Protein AF-A0A9D3VA67-F1 (afdb_monomer)

Mean predicted aligned error: 19.07 Å

Solvent-accessible surface area (backbone atoms only — not comparable to full-atom values): 20559 Å² total; per-residue (Å²): 136,70,84,74,61,65,62,60,62,60,54,56,56,54,55,55,56,50,55,56,51,54,60,70,74,70,76,80,89,82,92,80,83,86,90,86,91,82,84,83,91,75,88,85,85,84,88,86,78,90,79,90,81,87,88,82,93,76,92,80,88,90,73,86,80,75,78,89,77,65,96,83,65,76,74,56,59,84,30,50,46,74,49,74,44,82,50,81,51,47,98,87,67,44,41,21,34,40,39,38,41,32,26,68,37,88,80,60,52,59,48,21,43,38,29,27,33,38,49,84,74,72,51,84,42,90,58,61,55,59,54,45,34,74,80,50,83,40,35,24,38,32,43,66,38,47,62,41,42,50,75,31,74,49,74,54,60,40,25,35,98,64,88,77,78,70,44,77,69,48,51,37,79,37,77,76,69,34,97,46,76,82,60,36,25,74,91,77,75,50,83,58,79,59,74,66,48,73,56,67,59,36,34,28,33,77,88,69,52,79,42,80,49,87,58,36,84,82,81,50,75,65,47,74,68,58,52,51,56,47,56,60,45,51,77,78,50,90,76,74,96,59,95,55,71,68,60,55,56,53,60,73,70,63,69,83,77,76,78,90,74,77,94,69,72,84,85,88,70,68,86,94,42,66,67,57,46,52,50,51,50,67,75,43,68,93,59,69,86,75,88,88,79,69,92,58,40,70,89,80,52,84,48,65,83,83,76,78,77,81,90,82,130

Organism: NCBI:txid47602

Foldseek 3Di:
DDPVVVVVVVVVVVVVVVVVVCVVPPDDDDDDDDDDPDDDPDDDDDDDDDDDDDDDDDDDDDDPDDDDDDPPDFDFQVQKDKDKDWDDADPVRFTKMKIKIWRQDPNFDFWFFWWKQFAPDDFPDDKDLCAWDAPDGRTITGNVRDTQGHRRMGMDMGTHNDDTDIGTDGIQRDDLSDPDVVQSCPVVPDHRFAWDDDDFQWTATPVGDIDGHPCCVVPPHDDPVVVVVVVVVCVVPDDDVDDDPVVVVVVVVDDPDDDDDDDFDDDDDDPLDVVRVVVVCVVQPPGDPDDDDDCFDVPVPGDHSPPDDDDDD

InterPro domains:
  IPR015421 Pyridoxal phosphate-dependent transferase, major domain [G3DSA:3.40.640.10] (224-253)
  IPR015422 Pyridoxal phosphate-dependent transferase, small domain [G3DSA:3.90.1150.10] (172-223)
  IPR015424 Pyridoxal phosphate-dependent transferase [SSF53383] (170-303)
  IPR040361 Tapetum determinant 1 [PF24068] (76-172)
  IPR040361 Tapetum determinant 1 [PTHR33184] (26-169)

Radius of gyration: 34.82 Å; Cα contacts (8 Å, |Δi|>4): 324; chains: 1; bounding box: 64×106×74 Å

pLDDT: mean 73.62, std 23.29, range [25.22, 97.88]

Sequence (313 aa):
MNRRFLFVLSSLSFAVLFLFLVALFSGQGKNINGSFVLKLLRLRINQGNRTLLTPHRKLLRTAMAEPNRIWGEKCSKADIVINQGPTAPLPSGIPTYTVEILNVCVSGCDISGIHLTCGWFSSARLINPKIFKRLRYNDCLVNDGKPLINGGTLSFQYANTFLYPLSVSRVNLMPGGVNSPVRAFNLVGEQAVVIDSVKGCCVWDTDGNEYVNYVGSWGRADDDEVLAALAETMKKGTSFGTPCLSENVLAEMGSPTPPVFQRQPLLKTLNNDTSAVENNFKSNKGEPAAIILEPLAGNLGYLNLTSLKTSVA

Structure (mmCIF, N/CA/C/O backbone):
data_AF-A0A9D3VA67-F1
#
_entry.id   AF-A0A9D3VA67-F1
#
loop_
_atom_site.group_PDB
_atom_site.id
_atom_site.type_symbol
_atom_site.label_atom_id
_atom_site.label_alt_id
_atom_site.label_comp_id
_atom_site.label_asym_id
_atom_site.label_entity_id
_atom_site.label_seq_id
_atom_site.pdbx_PDB_ins_code
_atom_site.Cartn_x
_atom_site.Cartn_y
_atom_site.Cartn_z
_atom_site.occupancy
_atom_site.B_iso_or_equiv
_atom_site.auth_seq_id
_atom_site.auth_comp_id
_atom_site.auth_asym_id
_atom_site.auth_atom_id
_atom_site.pdbx_PDB_model_num
ATOM 1 N N . MET A 1 1 ? -18.994 -42.939 -22.701 1.00 45.03 1 MET A N 1
ATOM 2 C CA . MET A 1 1 ? -18.079 -43.536 -21.699 1.00 45.03 1 MET A CA 1
ATOM 3 C C . MET A 1 1 ? -18.840 -43.662 -20.377 1.00 45.03 1 MET A C 1
ATOM 5 O O . MET A 1 1 ? -19.335 -42.663 -19.874 1.00 45.03 1 MET A O 1
ATOM 9 N N . ASN A 1 2 ? -19.091 -44.893 -19.920 1.00 36.25 2 ASN A N 1
ATOM 10 C CA . ASN A 1 2 ? -20.164 -45.250 -18.976 1.00 36.25 2 ASN A CA 1
ATOM 11 C C . ASN A 1 2 ? -19.882 -44.875 -17.504 1.00 36.25 2 ASN A C 1
ATOM 13 O O . ASN A 1 2 ? -18.870 -45.283 -16.939 1.00 36.25 2 ASN A O 1
ATOM 17 N N . ARG A 1 3 ? -20.857 -44.231 -16.835 1.00 48.53 3 ARG A N 1
ATOM 18 C CA . ARG A 1 3 ? -20.858 -43.858 -15.396 1.00 48.53 3 ARG A CA 1
ATOM 19 C C . ARG A 1 3 ? -20.787 -45.037 -14.403 1.00 48.53 3 ARG A C 1
ATOM 21 O O . ARG A 1 3 ? -20.723 -44.815 -13.200 1.00 48.53 3 ARG A O 1
ATOM 28 N N . ARG A 1 4 ? -20.752 -46.286 -14.881 1.00 46.88 4 ARG A N 1
ATOM 29 C CA . ARG A 1 4 ? -20.565 -47.491 -14.050 1.00 46.88 4 ARG A CA 1
ATOM 30 C C . ARG A 1 4 ? -19.092 -47.816 -13.754 1.00 46.88 4 ARG A C 1
ATOM 32 O O . ARG A 1 4 ? -18.832 -48.598 -12.852 1.00 46.88 4 ARG A O 1
ATOM 39 N N . PHE A 1 5 ? -18.138 -47.193 -14.453 1.00 44.53 5 PHE A N 1
ATOM 40 C CA . PHE A 1 5 ? -16.703 -47.452 -14.252 1.00 44.53 5 PHE A CA 1
ATOM 41 C C . PHE A 1 5 ? -16.077 -46.632 -13.107 1.00 44.53 5 PHE A C 1
ATOM 43 O O . PHE A 1 5 ? -15.103 -47.069 -12.504 1.00 44.53 5 PHE A O 1
ATOM 50 N N . LEU A 1 6 ? -16.657 -45.475 -12.752 1.00 45.56 6 LEU A N 1
ATOM 51 C CA . LEU A 1 6 ? -16.127 -44.616 -11.680 1.00 45.56 6 LEU A CA 1
ATOM 52 C C . LEU A 1 6 ? -16.411 -45.151 -10.264 1.00 45.56 6 LEU A C 1
ATOM 54 O O . LEU A 1 6 ? -15.628 -44.903 -9.354 1.00 45.56 6 LEU A O 1
ATOM 58 N N . PHE A 1 7 ? -17.498 -45.907 -10.072 1.00 43.25 7 PHE A N 1
ATOM 59 C CA . PHE A 1 7 ? -17.878 -46.432 -8.752 1.00 43.25 7 PHE A CA 1
ATOM 60 C C . PHE A 1 7 ? -17.041 -47.640 -8.304 1.00 43.25 7 PHE A C 1
ATOM 62 O O . PHE A 1 7 ? -16.877 -47.851 -7.108 1.00 43.25 7 PHE A O 1
ATOM 69 N N . VAL A 1 8 ? -16.468 -48.408 -9.238 1.00 50.25 8 VAL A N 1
ATOM 70 C CA . VAL A 1 8 ? -15.667 -49.606 -8.911 1.00 50.25 8 VAL A CA 1
ATOM 71 C C . VAL A 1 8 ? -14.246 -49.233 -8.457 1.00 50.25 8 VAL A C 1
ATOM 73 O O . VAL A 1 8 ? -13.652 -49.922 -7.628 1.00 50.25 8 VAL A O 1
ATOM 76 N N . LEU A 1 9 ? -13.714 -48.101 -8.933 1.00 43.34 9 LEU A N 1
ATOM 77 C CA . LEU A 1 9 ? -12.379 -47.613 -8.565 1.00 43.34 9 LEU A CA 1
ATOM 78 C C . LEU A 1 9 ? -12.337 -46.956 -7.173 1.00 43.34 9 LEU A C 1
ATOM 80 O O . LEU A 1 9 ? -11.309 -47.042 -6.502 1.00 43.34 9 LEU A O 1
ATOM 84 N N . SER A 1 10 ? -13.437 -46.363 -6.684 1.00 53.88 10 SER A N 1
ATOM 85 C CA . SER A 1 10 ? -13.459 -45.768 -5.336 1.00 53.88 10 SER A CA 1
ATOM 86 C C . SER A 1 10 ? -13.650 -46.807 -4.224 1.00 53.88 10 SER A C 1
ATOM 88 O O . SER A 1 10 ? -13.144 -46.618 -3.118 1.00 53.88 10 SER A O 1
ATOM 90 N N . SER A 1 11 ? -14.323 -47.929 -4.507 1.00 52.84 11 SER A N 1
ATOM 91 C CA . SER A 1 11 ? -14.535 -49.015 -3.539 1.00 52.84 11 SER A CA 1
ATOM 92 C C . SER A 1 11 ? -13.293 -49.884 -3.314 1.00 52.84 11 SER A C 1
ATOM 94 O O . SER A 1 11 ? -13.088 -50.364 -2.201 1.00 52.84 11 SER A O 1
ATOM 96 N N . LEU A 1 12 ? -12.428 -50.052 -4.326 1.00 52.50 12 LEU A N 1
ATOM 97 C CA . LEU A 1 12 ? -11.174 -50.804 -4.166 1.00 52.50 12 LEU A CA 1
ATOM 98 C C . LEU A 1 12 ? -10.147 -50.066 -3.290 1.00 52.50 12 LEU A C 1
ATOM 100 O O . LEU A 1 12 ? -9.405 -50.707 -2.551 1.00 52.50 12 LEU A O 1
ATOM 104 N N . SER A 1 13 ? -10.129 -48.730 -3.321 1.00 58.59 13 SER A N 1
ATOM 105 C CA . SER A 1 13 ? -9.176 -47.923 -2.540 1.00 58.59 13 SER A CA 1
ATOM 106 C C . SER A 1 13 ? -9.475 -47.954 -1.031 1.00 58.59 13 SER A C 1
ATOM 108 O O . SER A 1 13 ? -8.567 -48.040 -0.204 1.00 58.59 13 SER A O 1
ATOM 110 N N . PHE A 1 14 ? -10.758 -47.995 -0.656 1.00 57.91 14 PHE A N 1
ATOM 111 C CA . PHE A 1 14 ? -11.177 -48.073 0.749 1.00 57.91 14 PHE A CA 1
ATOM 112 C C . PHE A 1 14 ? -10.933 -49.452 1.383 1.00 57.91 14 PHE A C 1
ATOM 114 O O . PHE A 1 14 ? -10.577 -49.530 2.558 1.00 57.91 14 PHE A O 1
ATOM 121 N N . ALA A 1 15 ? -11.067 -50.538 0.615 1.00 62.78 15 ALA A N 1
ATOM 122 C CA . ALA A 1 15 ? -10.839 -51.895 1.116 1.00 62.78 15 ALA A CA 1
ATOM 123 C C . ALA A 1 15 ? -9.357 -52.163 1.446 1.00 62.78 15 ALA A C 1
ATOM 125 O O . ALA A 1 15 ? -9.052 -52.812 2.448 1.00 62.78 15 ALA A O 1
ATOM 126 N N . VAL A 1 16 ? -8.432 -51.616 0.649 1.00 66.31 16 VAL A N 1
ATOM 127 C CA . VAL A 1 16 ? -6.981 -51.755 0.875 1.00 66.31 16 VAL A CA 1
ATOM 128 C C . VAL A 1 16 ? -6.534 -50.956 2.102 1.00 66.31 16 VAL A C 1
ATOM 130 O O . VAL A 1 16 ? -5.758 -51.462 2.911 1.00 66.31 16 VAL A O 1
ATOM 133 N N . LEU A 1 17 ? -7.076 -49.749 2.297 1.00 64.38 17 LEU A N 1
ATOM 134 C CA . LEU A 1 17 ? -6.775 -48.918 3.467 1.00 64.38 17 LEU A CA 1
ATOM 135 C C . LEU A 1 17 ? -7.302 -49.544 4.772 1.00 64.38 17 LEU A C 1
ATOM 137 O O . LEU A 1 17 ? -6.639 -49.485 5.807 1.00 64.38 17 LEU A O 1
ATOM 141 N N . PHE A 1 18 ? -8.468 -50.197 4.718 1.00 66.25 18 PHE A N 1
ATOM 142 C CA . PHE A 1 18 ? -9.068 -50.870 5.871 1.00 66.25 18 PHE A CA 1
ATOM 143 C C . PHE A 1 18 ? -8.300 -52.140 6.276 1.00 66.25 18 PHE A C 1
ATOM 145 O O . PHE A 1 18 ? -8.041 -52.348 7.460 1.00 66.25 18 PHE A O 1
ATOM 152 N N . LEU A 1 19 ? -7.846 -52.950 5.310 1.00 59.44 19 LEU A N 1
ATOM 153 C CA . LEU A 1 19 ? -7.017 -54.134 5.583 1.00 59.44 19 LEU A CA 1
ATOM 154 C C . LEU A 1 19 ? -5.646 -53.769 6.181 1.00 59.44 19 LEU A C 1
ATOM 156 O O . LEU A 1 19 ? -5.152 -54.476 7.059 1.00 59.44 19 LEU A O 1
ATOM 160 N N . PHE A 1 20 ? -5.063 -52.638 5.770 1.00 55.22 20 PHE A N 1
ATOM 161 C CA . PHE A 1 20 ? -3.794 -52.146 6.320 1.00 55.22 20 PHE A CA 1
ATOM 162 C C . PHE A 1 20 ? -3.929 -51.666 7.775 1.00 55.22 20 PHE A C 1
ATOM 164 O O . PHE A 1 20 ? -3.042 -51.898 8.596 1.00 55.22 20 PHE A O 1
ATOM 171 N N . LEU A 1 21 ? -5.063 -51.048 8.123 1.00 57.19 21 LEU A N 1
ATOM 172 C CA . LEU A 1 21 ? -5.356 -50.614 9.491 1.00 57.19 21 LEU A CA 1
ATOM 173 C C . LEU A 1 21 ? -5.650 -51.801 10.422 1.00 57.19 21 LEU A C 1
ATOM 175 O O . LEU A 1 21 ? -5.163 -51.823 11.549 1.00 57.19 21 LEU A O 1
ATOM 179 N N . VAL A 1 22 ? -6.352 -52.837 9.953 1.00 60.59 22 VAL A N 1
ATOM 180 C CA . VAL A 1 22 ? -6.602 -54.052 10.753 1.00 60.59 22 VAL A CA 1
ATOM 181 C C . VAL A 1 22 ? -5.300 -54.816 11.048 1.00 60.59 22 VAL A C 1
ATOM 183 O O . VAL A 1 22 ? -5.127 -55.321 12.159 1.00 60.59 22 VAL A O 1
ATOM 186 N N . ALA A 1 23 ? -4.336 -54.836 10.121 1.00 52.91 23 ALA A N 1
ATOM 187 C CA . ALA A 1 23 ? -3.026 -55.460 10.341 1.00 52.91 23 ALA A CA 1
ATOM 188 C C . ALA A 1 23 ? -2.171 -54.734 11.400 1.00 52.91 23 ALA A C 1
ATOM 190 O O . ALA A 1 23 ? -1.434 -55.383 12.141 1.00 52.91 23 ALA A O 1
ATOM 191 N N . LEU A 1 24 ? -2.301 -53.407 11.522 1.00 49.69 24 LEU A N 1
ATOM 192 C CA . LEU A 1 24 ? -1.555 -52.607 12.503 1.00 49.69 24 LEU A CA 1
ATOM 193 C C . LEU A 1 24 ? -2.129 -52.695 13.926 1.00 49.69 24 LEU A C 1
ATOM 195 O O . LEU A 1 24 ? -1.379 -52.555 14.891 1.00 49.69 24 LEU A O 1
ATOM 199 N N . PHE A 1 25 ? -3.426 -52.979 14.074 1.00 48.81 25 PHE A N 1
ATOM 200 C CA . PHE A 1 25 ? -4.091 -53.058 15.383 1.00 48.81 25 PHE A CA 1
ATOM 201 C C . PHE A 1 25 ? -4.282 -54.485 15.928 1.00 48.81 25 PHE A C 1
ATOM 203 O O . PHE A 1 25 ? -4.724 -54.640 17.063 1.00 48.81 25 PHE A O 1
ATOM 210 N N . SER A 1 26 ? -3.892 -55.526 15.180 1.00 46.06 26 SER A N 1
ATOM 211 C CA . SER A 1 26 ? -4.041 -56.936 15.603 1.00 46.06 26 SER A CA 1
ATOM 212 C C . SER A 1 26 ? -2.751 -57.589 16.133 1.00 46.06 26 SER A C 1
ATOM 214 O O . SER A 1 26 ? -2.742 -58.779 16.440 1.00 46.06 26 SER A O 1
ATOM 216 N N . GLY A 1 27 ? -1.642 -56.850 16.237 1.00 42.62 27 GLY A N 1
ATOM 217 C CA . GLY A 1 27 ? -0.321 -57.397 16.564 1.00 42.62 27 GLY A CA 1
ATOM 218 C C . GLY A 1 27 ? 0.191 -57.049 17.963 1.00 42.62 27 GLY A C 1
ATOM 219 O O . GLY A 1 27 ? 1.181 -56.333 18.082 1.00 42.62 27 GLY A O 1
ATOM 220 N N . GLN A 1 28 ? -0.438 -57.562 19.024 1.00 37.44 28 GLN A N 1
ATOM 221 C CA . GLN A 1 28 ? 0.167 -57.615 20.362 1.00 37.44 28 GLN A CA 1
ATOM 222 C C . GLN A 1 28 ? -0.011 -59.006 20.978 1.00 37.44 28 GLN A C 1
ATOM 224 O O . GLN A 1 28 ? -1.127 -59.451 21.230 1.00 37.44 28 GLN A O 1
ATOM 229 N N . GLY A 1 29 ? 1.123 -59.644 21.281 1.00 32.50 29 GLY A N 1
ATOM 230 C CA . GLY A 1 29 ? 1.224 -60.644 22.340 1.00 32.50 29 GLY A CA 1
ATOM 231 C C . GLY A 1 29 ? 1.518 -62.074 21.893 1.00 32.50 29 GLY A C 1
ATOM 232 O O . GLY A 1 29 ? 0.595 -62.849 21.666 1.00 32.50 29 GLY A O 1
ATOM 233 N N . LYS A 1 30 ? 2.803 -62.465 21.916 1.00 33.50 30 LYS A N 1
ATOM 234 C CA . LYS A 1 30 ? 3.249 -63.715 22.565 1.00 33.50 30 LYS A CA 1
ATOM 235 C C . LYS A 1 30 ? 4.768 -63.730 22.797 1.00 33.50 30 LYS A C 1
ATOM 237 O O . LYS A 1 30 ? 5.561 -63.604 21.872 1.00 33.50 30 LYS A O 1
ATOM 242 N N . ASN A 1 31 ? 5.118 -63.881 24.076 1.00 31.61 31 ASN A N 1
ATOM 243 C CA . ASN A 1 31 ? 6.446 -64.122 24.641 1.00 31.61 31 ASN A CA 1
ATOM 244 C C . ASN A 1 31 ? 7.076 -65.413 24.099 1.00 31.61 31 ASN A C 1
ATOM 246 O O . ASN A 1 31 ? 6.437 -66.462 24.175 1.00 31.61 31 ASN A O 1
ATOM 250 N N . ILE A 1 32 ? 8.353 -65.361 23.703 1.00 38.53 32 ILE A N 1
ATOM 251 C CA . ILE A 1 32 ? 9.269 -66.511 23.740 1.00 38.53 32 ILE A CA 1
ATOM 252 C C . ILE A 1 32 ? 10.616 -66.033 24.303 1.00 38.53 32 ILE A C 1
ATOM 254 O O . ILE A 1 32 ? 11.171 -65.022 23.878 1.00 38.53 32 ILE A O 1
ATOM 258 N N . ASN A 1 33 ? 11.083 -66.763 25.312 1.00 30.78 33 ASN A N 1
ATOM 259 C CA . ASN A 1 33 ? 12.271 -66.521 26.119 1.00 30.78 33 ASN A CA 1
ATOM 260 C C . ASN A 1 33 ? 13.591 -66.681 25.347 1.00 30.78 33 ASN A C 1
ATOM 262 O O . ASN A 1 33 ? 13.743 -67.619 24.573 1.00 30.78 33 ASN A O 1
ATOM 266 N N . GLY A 1 34 ? 14.583 -65.877 25.744 1.00 32.41 34 GLY A N 1
ATOM 267 C CA . GLY A 1 34 ? 15.928 -66.370 26.055 1.00 32.41 34 GLY A CA 1
ATOM 268 C C . GLY A 1 34 ? 16.927 -66.536 24.906 1.00 32.41 34 GLY A C 1
ATOM 269 O O . GLY A 1 34 ? 16.798 -67.414 24.067 1.00 32.41 34 GLY A O 1
ATOM 270 N N . SER A 1 35 ? 18.038 -65.800 25.034 1.00 39.78 35 SER A N 1
ATOM 271 C CA . SER A 1 35 ? 19.344 -66.057 24.402 1.00 39.78 35 SER A CA 1
ATOM 272 C C . SER A 1 35 ? 19.583 -65.491 22.996 1.00 39.78 35 SER A C 1
ATOM 274 O O . SER A 1 35 ? 19.678 -66.245 22.035 1.00 39.78 35 SER A O 1
ATOM 276 N N . PHE A 1 36 ? 19.808 -64.169 22.890 1.00 30.80 36 PHE A N 1
ATOM 277 C CA . PHE A 1 36 ? 20.781 -63.621 21.917 1.00 30.80 36 PHE A CA 1
ATOM 278 C C . PHE A 1 36 ? 21.224 -62.154 22.159 1.00 30.80 36 PHE A C 1
ATOM 280 O O . PHE A 1 36 ? 21.586 -61.455 21.220 1.00 30.80 36 PHE A O 1
ATOM 287 N N . VAL A 1 37 ? 21.209 -61.633 23.396 1.00 34.12 37 VAL A N 1
ATOM 288 C CA . VAL A 1 37 ? 21.560 -60.209 23.673 1.00 34.12 37 VAL A CA 1
ATOM 289 C C . VAL A 1 37 ? 22.955 -60.050 24.302 1.00 34.12 37 VAL A C 1
ATOM 291 O O . VAL A 1 37 ? 23.258 -59.070 24.969 1.00 34.12 37 VAL A O 1
ATOM 294 N N . LEU A 1 38 ? 23.868 -60.996 24.071 1.00 33.66 38 LEU A N 1
ATOM 295 C CA . LEU A 1 38 ? 25.229 -60.902 24.605 1.00 33.66 38 LEU A CA 1
ATOM 296 C C . LEU A 1 38 ? 26.296 -61.202 23.550 1.00 33.66 38 LEU A C 1
ATOM 298 O O . LEU A 1 38 ? 26.974 -62.224 23.613 1.00 33.66 38 LEU A O 1
ATOM 302 N N . LYS A 1 39 ? 26.479 -60.288 22.592 1.00 28.08 39 LYS A N 1
ATOM 303 C CA . LYS A 1 39 ? 27.788 -60.053 21.961 1.00 28.08 39 LYS A CA 1
ATOM 304 C C . LYS A 1 39 ? 27.788 -58.771 21.128 1.00 28.08 39 LYS A C 1
ATOM 306 O O . LYS A 1 39 ? 26.895 -58.544 20.327 1.00 28.08 39 LYS A O 1
ATOM 311 N N . LEU A 1 40 ? 28.863 -58.005 21.308 1.00 29.08 40 LEU A N 1
ATOM 312 C CA . LEU A 1 40 ? 29.265 -56.801 20.574 1.00 29.08 40 LEU A CA 1
ATOM 313 C C . LEU A 1 40 ? 28.603 -55.467 20.965 1.00 29.08 40 LEU A C 1
ATOM 315 O O . LEU A 1 40 ? 28.170 -54.682 20.132 1.00 29.08 40 LEU A O 1
ATOM 319 N N . LEU A 1 41 ? 28.736 -55.124 22.246 1.00 28.00 41 LEU A N 1
ATOM 320 C CA . LEU A 1 41 ? 29.224 -53.790 22.606 1.00 28.00 41 LEU A CA 1
ATOM 321 C C . LEU A 1 41 ? 30.743 -53.898 22.831 1.00 28.00 41 LEU A C 1
ATOM 323 O O . LEU A 1 41 ? 31.194 -54.497 23.806 1.00 28.00 41 LEU A O 1
ATOM 327 N N . ARG A 1 42 ? 31.546 -53.345 21.914 1.00 28.77 42 ARG A N 1
ATOM 328 C CA . ARG A 1 42 ? 32.954 -52.988 22.158 1.00 28.77 42 ARG A CA 1
ATOM 329 C C . ARG A 1 42 ? 33.286 -51.699 21.400 1.00 28.77 42 ARG A C 1
ATOM 331 O O . ARG A 1 42 ? 33.394 -51.734 20.184 1.00 28.77 42 ARG A O 1
ATOM 338 N N . LEU A 1 43 ? 33.542 -50.644 22.187 1.00 28.56 43 LEU A N 1
ATOM 339 C CA . LEU A 1 43 ? 34.386 -49.467 21.899 1.00 28.56 43 LEU A CA 1
ATOM 340 C C . LEU A 1 43 ? 33.796 -48.491 20.853 1.00 28.56 43 LEU A C 1
ATOM 342 O O . LEU A 1 43 ? 33.521 -48.870 19.730 1.00 28.56 43 LEU A O 1
ATOM 346 N N . ARG A 1 44 ? 33.592 -47.198 21.125 1.00 26.78 44 ARG A N 1
ATOM 347 C CA . ARG A 1 44 ? 34.528 -46.249 21.743 1.00 26.78 44 ARG A CA 1
ATOM 348 C C . ARG A 1 44 ? 33.752 -45.018 22.248 1.00 26.78 44 ARG A C 1
ATOM 350 O O . ARG A 1 44 ? 33.019 -44.398 21.486 1.00 26.78 44 ARG A O 1
ATOM 357 N N . ILE A 1 45 ? 33.965 -44.659 23.512 1.00 30.33 45 ILE A N 1
ATOM 358 C CA . ILE A 1 45 ? 33.715 -43.323 24.068 1.00 30.33 45 ILE A CA 1
ATOM 359 C C . ILE A 1 45 ? 35.076 -42.613 24.112 1.00 30.33 45 ILE A C 1
ATOM 361 O O . ILE A 1 45 ? 36.042 -43.206 24.582 1.00 30.33 45 ILE A O 1
ATOM 365 N N . ASN A 1 46 ? 35.131 -41.358 23.670 1.00 27.73 46 ASN A N 1
ATOM 366 C CA . ASN A 1 46 ? 36.009 -40.313 24.217 1.00 27.73 46 ASN A CA 1
ATOM 367 C C . ASN A 1 46 ? 35.051 -39.151 24.524 1.00 27.73 46 ASN A C 1
ATOM 369 O O . ASN A 1 46 ? 34.473 -38.596 23.598 1.00 27.73 46 ASN A O 1
ATOM 373 N N . GLN A 1 47 ? 34.520 -39.023 25.739 1.00 30.23 47 GLN A N 1
ATOM 374 C CA . GLN A 1 47 ? 35.079 -38.398 26.946 1.00 30.23 47 GLN A CA 1
ATOM 375 C C . GLN A 1 47 ? 35.544 -36.944 26.794 1.00 30.23 47 GLN A C 1
ATOM 377 O O . GLN A 1 47 ? 36.464 -36.632 26.046 1.00 30.23 47 GLN A O 1
ATOM 382 N N . GLY A 1 48 ? 34.926 -36.115 27.642 1.00 26.38 48 GLY A N 1
ATOM 383 C CA . GLY A 1 48 ? 35.298 -34.753 28.009 1.00 26.38 48 GLY A CA 1
ATOM 384 C C . GLY A 1 48 ? 34.075 -33.829 27.978 1.00 26.38 48 GLY A C 1
ATOM 385 O O . GLY A 1 48 ? 33.553 -33.574 26.909 1.00 26.38 48 GLY A O 1
ATOM 386 N N . ASN A 1 49 ? 33.540 -33.268 29.059 1.00 26.95 49 ASN A N 1
ATOM 387 C CA . ASN A 1 49 ? 33.749 -33.423 30.493 1.00 26.95 49 ASN A CA 1
ATOM 388 C C . ASN A 1 49 ? 32.587 -32.663 31.179 1.00 26.95 49 ASN A C 1
ATOM 390 O O . ASN A 1 49 ? 32.337 -31.531 30.784 1.00 26.95 49 ASN A O 1
ATOM 394 N N . ARG A 1 50 ? 31.997 -33.248 32.240 1.00 27.98 50 ARG A N 1
ATOM 395 C CA . ARG A 1 50 ? 31.277 -32.592 33.371 1.00 27.98 50 ARG A CA 1
ATOM 396 C C . ARG A 1 50 ? 29.943 -31.872 33.036 1.00 27.98 50 ARG A C 1
ATOM 398 O O . ARG A 1 50 ? 29.848 -31.170 32.051 1.00 27.98 50 ARG A O 1
ATOM 405 N N . THR A 1 51 ? 28.840 -31.956 33.783 1.00 28.72 51 THR A N 1
ATOM 406 C CA . THR A 1 51 ? 28.508 -32.469 35.125 1.00 28.72 51 THR A CA 1
ATOM 407 C C . THR A 1 51 ? 26.979 -32.625 35.196 1.00 28.72 51 THR A C 1
ATOM 409 O O . THR A 1 51 ? 26.244 -31.779 34.693 1.00 28.72 51 THR A O 1
ATOM 412 N N . LEU A 1 52 ? 26.522 -33.702 35.833 1.00 32.06 52 LEU A N 1
ATOM 413 C CA . LEU A 1 52 ? 25.146 -33.955 36.272 1.00 32.06 52 LEU A CA 1
ATOM 414 C C . LEU A 1 52 ? 24.649 -32.874 37.246 1.00 32.06 52 LEU A C 1
ATOM 416 O O . LEU A 1 52 ? 25.420 -32.473 38.112 1.00 32.06 52 LEU A O 1
ATOM 420 N N . LEU A 1 53 ? 23.362 -32.507 37.155 1.00 28.48 53 LEU A N 1
ATOM 421 C CA . LEU A 1 53 ? 22.389 -32.477 38.268 1.00 28.48 53 LEU A CA 1
ATOM 422 C C . LEU A 1 53 ? 20.999 -32.027 37.756 1.00 28.48 53 LEU A C 1
ATOM 424 O O . LEU A 1 53 ? 20.773 -30.877 37.397 1.00 28.48 53 LEU A O 1
ATOM 428 N N . THR A 1 54 ? 20.058 -32.969 37.721 1.00 27.06 54 THR A N 1
ATOM 429 C CA . THR A 1 54 ? 18.592 -32.767 37.708 1.00 27.06 54 THR A CA 1
ATOM 430 C C . THR A 1 54 ? 18.098 -32.258 39.085 1.00 27.06 54 THR A C 1
ATOM 432 O O . THR A 1 54 ? 18.867 -32.306 40.040 1.00 27.06 54 THR A O 1
ATOM 435 N N . PRO A 1 55 ? 16.791 -32.024 39.318 1.00 43.41 55 PRO A N 1
ATOM 436 C CA . PRO A 1 55 ? 15.859 -31.085 38.688 1.00 43.41 55 PRO A CA 1
ATOM 437 C C . PRO A 1 55 ? 15.178 -30.183 39.756 1.00 43.41 55 PRO A C 1
ATOM 439 O O . PRO A 1 55 ? 14.846 -30.652 40.839 1.00 43.41 55 PRO A O 1
ATOM 442 N N . HIS A 1 56 ? 14.840 -28.921 39.463 1.00 27.41 56 HIS A N 1
ATOM 443 C CA . HIS A 1 56 ? 13.854 -28.197 40.284 1.00 27.41 56 HIS A CA 1
ATOM 444 C C . HIS A 1 56 ? 12.921 -27.329 39.443 1.00 27.41 56 HIS A C 1
ATOM 446 O O . HIS A 1 56 ? 13.314 -26.383 38.768 1.00 27.41 56 HIS A O 1
ATOM 452 N N . ARG A 1 57 ? 11.638 -27.676 39.532 1.00 33.31 57 ARG A N 1
ATOM 453 C CA . ARG A 1 57 ? 10.493 -26.916 39.043 1.00 33.31 57 ARG A CA 1
ATOM 454 C C . ARG A 1 57 ? 10.311 -25.679 39.931 1.00 33.31 57 ARG A C 1
ATOM 456 O O . ARG A 1 57 ? 10.041 -25.823 41.121 1.00 33.31 57 ARG A O 1
ATOM 463 N N . LYS A 1 58 ? 10.390 -24.480 39.351 1.00 29.45 58 LYS A N 1
ATOM 464 C CA . LYS A 1 58 ? 9.787 -23.252 39.892 1.00 29.45 58 LYS A CA 1
ATOM 465 C C . LYS A 1 58 ? 9.229 -22.426 38.733 1.00 29.45 58 LYS A C 1
ATOM 467 O O . LYS A 1 58 ? 9.956 -22.018 37.837 1.00 29.45 58 LYS A O 1
ATOM 472 N N . LEU A 1 59 ? 7.913 -22.239 38.750 1.00 32.03 59 LEU A N 1
ATOM 473 C CA . LEU A 1 59 ? 7.184 -21.255 37.952 1.00 32.03 59 LEU A CA 1
ATOM 474 C C . LEU A 1 59 ? 7.384 -19.865 38.572 1.00 32.03 59 LEU A C 1
ATOM 476 O O . LEU A 1 59 ? 7.162 -19.738 39.772 1.00 32.03 59 LEU A O 1
ATOM 480 N N . LEU A 1 60 ? 7.727 -18.851 37.764 1.00 25.94 60 LEU A N 1
ATOM 481 C CA . LEU A 1 60 ? 7.061 -17.534 37.688 1.00 25.94 60 LEU A CA 1
ATOM 482 C C . LEU A 1 60 ? 7.848 -16.546 36.802 1.00 25.94 60 LEU A C 1
ATOM 484 O O . LEU A 1 60 ? 8.967 -16.177 37.120 1.00 25.94 60 LEU A O 1
ATOM 488 N N . ARG A 1 61 ? 7.166 -16.121 35.729 1.00 28.00 61 ARG A N 1
ATOM 489 C CA . ARG A 1 61 ? 7.107 -14.790 35.093 1.00 28.00 61 ARG A CA 1
ATOM 490 C C . ARG A 1 61 ? 8.384 -13.974 34.778 1.00 28.00 61 ARG A C 1
ATOM 492 O O . ARG A 1 61 ? 9.187 -13.640 35.637 1.00 28.00 61 ARG A O 1
ATOM 499 N N . THR A 1 62 ? 8.297 -13.405 33.568 1.00 27.72 62 THR A N 1
ATOM 500 C CA . THR A 1 62 ? 8.894 -12.158 33.037 1.00 27.72 62 THR A CA 1
ATOM 501 C C . THR A 1 62 ? 10.273 -12.249 32.390 1.00 27.72 62 THR A C 1
ATOM 503 O O . THR A 1 62 ? 11.294 -12.161 33.053 1.00 27.72 62 THR A O 1
ATOM 506 N N . ALA A 1 63 ? 10.266 -12.346 31.059 1.00 25.22 63 ALA A N 1
ATOM 507 C CA . ALA A 1 63 ? 10.888 -11.382 30.148 1.00 25.22 63 ALA A CA 1
ATOM 508 C C . ALA A 1 63 ? 10.530 -11.830 28.723 1.00 25.22 63 ALA A C 1
ATOM 510 O O . ALA A 1 63 ? 10.999 -12.869 28.262 1.00 25.22 63 ALA A O 1
ATOM 511 N N . MET A 1 64 ? 9.649 -11.097 28.034 1.00 29.39 64 MET A N 1
ATOM 512 C CA . MET A 1 64 ? 9.642 -11.178 26.574 1.00 29.39 64 MET A CA 1
ATOM 513 C C . MET A 1 64 ? 10.996 -10.625 26.140 1.00 29.39 64 MET A C 1
ATOM 515 O O . MET A 1 64 ? 11.287 -9.462 26.401 1.00 29.39 64 MET A O 1
ATOM 519 N N . ALA A 1 65 ? 11.848 -11.485 25.589 1.00 35.56 65 ALA A N 1
ATOM 520 C CA . ALA A 1 65 ? 13.127 -11.066 25.049 1.00 35.56 65 ALA A CA 1
ATOM 521 C C . ALA A 1 65 ? 12.864 -10.110 23.879 1.00 35.56 65 ALA A C 1
ATOM 523 O O . ALA A 1 65 ? 12.312 -10.506 22.851 1.00 35.56 65 ALA A O 1
ATOM 524 N N . GLU A 1 66 ? 13.225 -8.848 24.073 1.00 39.41 66 GLU A N 1
ATOM 525 C CA . GLU A 1 66 ? 13.332 -7.857 23.014 1.00 39.41 66 GLU A CA 1
ATOM 526 C C . GLU A 1 66 ? 14.513 -8.255 22.112 1.00 39.41 66 GLU A C 1
ATOM 528 O O . GLU A 1 66 ? 15.582 -8.605 22.625 1.00 39.41 66 GLU A O 1
ATOM 533 N N . PRO A 1 67 ? 14.354 -8.303 20.779 1.00 43.41 67 PRO A N 1
ATOM 534 C CA . PRO A 1 67 ? 15.464 -8.649 19.909 1.00 43.41 67 PRO A CA 1
ATOM 535 C C . PRO A 1 67 ? 16.452 -7.475 19.863 1.00 43.41 67 PRO A C 1
ATOM 537 O O . PRO A 1 67 ? 16.070 -6.346 19.570 1.00 43.41 67 PRO A O 1
ATOM 540 N N . ASN A 1 68 ? 17.730 -7.752 20.132 1.00 42.31 68 ASN A N 1
ATOM 541 C CA . ASN A 1 68 ? 18.837 -6.810 19.944 1.00 42.31 68 ASN A CA 1
ATOM 542 C C . ASN A 1 68 ? 18.838 -6.276 18.499 1.00 42.31 68 ASN A C 1
ATOM 544 O O . ASN A 1 68 ? 19.249 -6.997 17.588 1.00 42.31 68 ASN A O 1
ATOM 548 N N . ARG A 1 69 ? 18.405 -5.029 18.275 1.00 44.75 69 ARG A N 1
ATOM 549 C CA . ARG A 1 69 ? 18.473 -4.384 16.954 1.00 44.75 69 ARG A CA 1
ATOM 550 C C . ARG A 1 69 ? 19.769 -3.584 16.808 1.00 44.75 69 ARG A C 1
ATOM 552 O O . ARG A 1 69 ? 20.055 -2.692 17.602 1.00 44.75 69 ARG A O 1
ATOM 559 N N . ILE A 1 70 ? 20.552 -3.917 15.782 1.00 39.22 70 ILE A N 1
ATOM 560 C CA . ILE A 1 70 ? 21.770 -3.205 15.363 1.00 39.22 70 ILE A CA 1
ATOM 561 C C . ILE A 1 70 ? 21.367 -1.966 14.537 1.00 39.22 70 ILE A C 1
ATOM 563 O O . ILE A 1 70 ? 20.356 -1.979 13.836 1.00 39.22 70 ILE A O 1
ATOM 567 N N . TRP A 1 71 ? 22.156 -0.890 14.626 1.00 35.59 71 TRP A N 1
ATOM 568 C CA . TRP A 1 71 ? 21.973 0.381 13.911 1.00 35.59 71 TRP A CA 1
ATOM 569 C C . TRP A 1 71 ? 21.685 0.157 12.410 1.00 35.59 71 TRP A C 1
ATOM 571 O O . TRP A 1 71 ? 22.545 -0.339 11.685 1.00 35.59 71 TRP A O 1
ATOM 581 N N . GLY A 1 72 ? 20.476 0.510 11.949 1.00 51.69 72 GLY A N 1
ATOM 582 C CA . GLY A 1 72 ? 20.059 0.384 10.541 1.00 51.69 72 GLY A CA 1
ATOM 583 C C . GLY A 1 72 ? 18.748 -0.371 10.274 1.00 51.69 72 GLY A C 1
ATOM 584 O O . GLY A 1 72 ? 18.359 -0.493 9.111 1.00 51.69 72 GLY A O 1
ATOM 585 N N . GLU A 1 73 ? 18.043 -0.871 11.295 1.00 55.09 73 GLU A N 1
ATOM 586 C CA . GLU A 1 73 ? 16.762 -1.555 11.074 1.00 55.09 73 GLU A CA 1
ATOM 587 C C . GLU A 1 73 ? 15.602 -0.604 10.746 1.00 55.09 73 GLU A C 1
ATOM 589 O O . GLU A 1 73 ? 15.424 0.459 11.341 1.00 55.09 73 GLU A O 1
ATOM 594 N N . LYS A 1 74 ? 14.806 -1.026 9.758 1.00 72.00 74 LYS A N 1
ATOM 595 C CA . LYS A 1 74 ? 13.609 -0.342 9.269 1.00 72.00 74 LYS A CA 1
ATOM 596 C C . LYS A 1 74 ? 12.507 -0.399 10.324 1.00 72.00 74 LYS A C 1
ATOM 598 O O . LYS A 1 74 ? 12.295 -1.430 10.958 1.00 72.00 74 LYS A O 1
ATOM 603 N N . CYS A 1 75 ? 11.766 0.693 10.432 1.00 80.69 75 CYS A N 1
ATOM 604 C CA . CYS A 1 75 ? 10.585 0.804 11.278 1.00 80.69 75 CYS A CA 1
ATOM 605 C C . CYS A 1 75 ? 9.585 -0.320 11.002 1.00 80.69 75 CYS A C 1
ATOM 607 O O . CYS A 1 75 ? 9.448 -0.755 9.862 1.00 80.69 75 CYS A O 1
ATOM 609 N N . SER A 1 76 ? 8.921 -0.819 12.044 1.00 86.62 76 SER A N 1
ATOM 610 C CA . SER A 1 76 ? 8.102 -2.031 12.022 1.00 86.62 76 SER A CA 1
ATOM 611 C C . SER A 1 76 ? 6.786 -1.839 12.779 1.00 86.62 76 SER A C 1
ATOM 613 O O . SER A 1 76 ? 6.619 -0.914 13.568 1.00 86.62 76 SER A O 1
ATOM 615 N N . LYS A 1 77 ? 5.835 -2.765 12.599 1.00 90.25 77 LYS A N 1
ATOM 616 C CA . LYS A 1 77 ? 4.568 -2.731 13.352 1.00 90.25 77 LYS A CA 1
ATOM 617 C C . LYS A 1 77 ? 4.742 -2.892 14.869 1.00 90.25 77 LYS A C 1
ATOM 619 O O . LYS A 1 77 ? 3.846 -2.508 15.607 1.00 90.25 77 LYS A O 1
ATOM 624 N N . ALA A 1 78 ? 5.857 -3.479 15.317 1.00 90.25 78 ALA A N 1
ATOM 625 C CA . ALA A 1 78 ? 6.155 -3.666 16.738 1.00 90.25 78 ALA A CA 1
ATOM 626 C C . ALA A 1 78 ? 6.525 -2.348 17.435 1.00 90.25 78 ALA A C 1
ATOM 628 O O . ALA A 1 78 ? 6.438 -2.259 18.653 1.00 90.25 78 ALA A O 1
ATOM 629 N N . ASP A 1 79 ? 6.892 -1.327 16.657 1.00 92.94 79 ASP A N 1
ATOM 630 C CA . ASP A 1 79 ? 7.218 0.005 17.161 1.00 92.94 79 ASP A CA 1
ATOM 631 C C . ASP A 1 79 ? 5.961 0.855 17.427 1.00 92.94 79 ASP A C 1
ATOM 633 O O . ASP A 1 79 ? 6.064 1.980 17.914 1.00 92.94 79 ASP A O 1
ATOM 637 N N . ILE A 1 80 ? 4.769 0.328 17.116 1.00 95.44 80 ILE A N 1
ATOM 638 C CA . ILE A 1 80 ? 3.494 0.914 17.522 1.00 95.44 80 ILE A CA 1
ATOM 639 C C . ILE A 1 80 ? 2.982 0.179 18.758 1.00 95.44 80 ILE A C 1
ATOM 641 O O . ILE A 1 80 ? 2.611 -0.995 18.694 1.00 95.44 80 ILE A O 1
ATOM 645 N N . VAL A 1 81 ? 2.927 0.890 19.880 1.00 96.62 81 VAL A N 1
ATOM 646 C CA . VAL A 1 81 ? 2.440 0.368 21.161 1.00 96.62 81 VAL A CA 1
ATOM 647 C C . VAL A 1 81 ? 1.034 0.890 21.412 1.00 96.62 81 VAL A C 1
ATOM 649 O O . VAL A 1 81 ? 0.755 2.069 21.200 1.00 96.62 81 VAL A O 1
ATOM 652 N N . ILE A 1 82 ? 0.145 0.005 21.861 1.00 97.50 82 ILE A N 1
ATOM 653 C CA . ILE A 1 82 ? -1.234 0.346 22.208 1.00 97.50 82 ILE A CA 1
ATOM 654 C C . ILE A 1 82 ? -1.429 0.086 23.695 1.00 97.50 82 ILE A C 1
ATOM 656 O O . ILE A 1 82 ? -1.322 -1.054 24.144 1.00 97.50 82 ILE A O 1
ATOM 660 N N . ASN A 1 83 ? -1.774 1.133 24.434 1.00 97.44 83 ASN A N 1
ATOM 661 C CA . ASN A 1 83 ? -2.178 1.039 25.828 1.00 97.44 83 ASN A CA 1
ATOM 662 C C . ASN A 1 83 ? -3.686 1.260 25.923 1.00 97.44 83 ASN A C 1
ATOM 664 O O . ASN A 1 83 ? -4.233 2.181 25.319 1.00 97.44 83 ASN A O 1
ATOM 668 N N . GLN A 1 84 ? -4.372 0.405 26.677 1.00 97.00 84 GLN A N 1
ATOM 669 C CA . GLN A 1 84 ? -5.809 0.521 26.904 1.00 97.00 84 GLN A CA 1
ATOM 670 C C . GLN A 1 84 ? -6.102 0.462 28.400 1.00 97.00 84 GLN A C 1
ATOM 672 O O . GLN A 1 84 ? -5.512 -0.346 29.116 1.00 97.00 84 GLN A O 1
ATOM 677 N N . GLY A 1 85 ? -7.034 1.289 28.868 1.00 95.56 85 GLY A N 1
ATOM 678 C CA . GLY A 1 85 ? -7.410 1.323 30.280 1.00 95.56 85 GLY A CA 1
ATOM 679 C C . GLY A 1 85 ? -8.842 1.806 30.503 1.00 95.56 85 GLY A C 1
ATOM 680 O O . GLY A 1 85 ? -9.373 2.541 29.671 1.00 95.56 85 GLY A O 1
ATOM 681 N N . PRO A 1 86 ? -9.500 1.394 31.600 1.00 96.25 86 PRO A N 1
ATOM 682 C CA . PRO A 1 86 ? -10.806 1.925 31.970 1.00 96.25 86 PRO A CA 1
ATOM 683 C C . PRO A 1 86 ? -10.694 3.386 32.425 1.00 96.25 86 PRO A C 1
ATOM 685 O O . PRO A 1 86 ? -9.707 3.786 33.041 1.00 96.25 86 PRO A O 1
ATOM 688 N N . THR A 1 87 ? -11.727 4.179 32.153 1.00 94.56 87 THR A N 1
ATOM 689 C CA . THR A 1 87 ? -11.877 5.553 32.652 1.00 94.56 87 THR A CA 1
ATOM 690 C C . THR A 1 87 ? -13.248 5.739 33.300 1.00 94.56 87 THR A C 1
ATOM 692 O O . THR A 1 87 ? -14.044 4.802 33.375 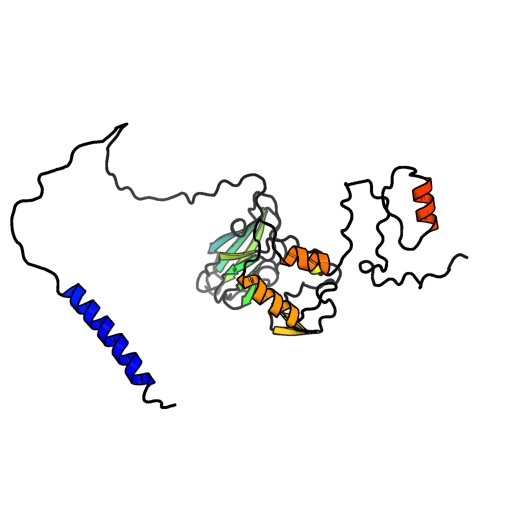1.00 94.56 87 THR A O 1
ATOM 695 N N . ALA A 1 88 ? -13.525 6.945 33.808 1.00 93.75 88 ALA A N 1
ATOM 696 C CA . ALA A 1 88 ? -14.817 7.255 34.410 1.00 93.75 88 ALA A CA 1
ATOM 697 C C . ALA A 1 88 ? -15.971 6.900 33.444 1.00 93.75 88 ALA A C 1
ATOM 699 O O . ALA A 1 88 ? -15.906 7.286 32.268 1.00 93.75 88 ALA A O 1
ATOM 700 N N . PRO A 1 89 ? -16.996 6.156 33.904 1.00 93.06 89 PRO A N 1
ATOM 701 C CA . PRO A 1 89 ? -18.134 5.769 33.078 1.00 93.06 89 PRO A CA 1
ATOM 702 C C . PRO A 1 89 ? -18.931 7.000 32.634 1.00 93.06 89 PRO A C 1
ATOM 704 O O . PRO A 1 89 ? -18.870 8.064 33.256 1.00 93.06 89 PRO A O 1
ATOM 707 N N . LEU A 1 90 ? -19.709 6.855 31.563 1.00 91.38 90 LEU A N 1
ATOM 708 C CA . LEU A 1 90 ? -20.675 7.882 31.173 1.00 91.38 90 LEU A CA 1
ATOM 709 C C . LEU A 1 90 ? -21.756 8.055 32.259 1.00 91.38 90 LEU A C 1
ATOM 711 O O . LEU A 1 90 ? -22.038 7.101 32.986 1.00 91.38 90 LEU A O 1
ATOM 715 N N . PRO A 1 91 ? -22.447 9.213 32.327 1.00 92.31 91 PRO A N 1
ATOM 716 C CA . PRO A 1 91 ? -23.580 9.408 33.242 1.00 92.31 91 PRO A CA 1
ATOM 717 C C . PRO A 1 91 ? -24.697 8.364 33.082 1.00 92.31 91 PRO A C 1
ATOM 719 O O . PRO A 1 91 ? -25.437 8.096 34.020 1.00 92.31 91 PRO A O 1
ATOM 722 N N . SER A 1 92 ? -24.797 7.744 31.902 1.00 90.81 92 SER A N 1
ATOM 723 C CA . SER A 1 92 ? -25.702 6.628 31.608 1.00 90.81 92 SER A CA 1
ATOM 724 C C . SER A 1 92 ? -25.275 5.284 32.219 1.00 90.81 92 SER A C 1
ATOM 726 O O . SER A 1 92 ? -25.983 4.296 32.057 1.00 90.81 92 SER A O 1
ATOM 728 N N . GLY A 1 93 ? -24.112 5.214 32.873 1.00 92.31 93 GLY A N 1
ATOM 729 C CA . GLY A 1 93 ? -23.540 3.995 33.450 1.00 92.31 93 GLY A CA 1
ATOM 730 C C . GLY A 1 93 ? -22.753 3.124 32.465 1.00 92.31 93 GLY A C 1
ATOM 731 O O . GLY A 1 93 ? -22.225 2.089 32.864 1.00 92.31 93 GLY A O 1
ATOM 732 N N . ILE A 1 94 ? -22.641 3.519 31.191 1.00 95.06 94 ILE A N 1
ATOM 733 C CA . ILE A 1 94 ? -21.871 2.762 30.191 1.00 95.06 94 ILE A CA 1
ATOM 734 C C . ILE A 1 94 ? -20.371 2.880 30.518 1.00 95.06 94 ILE A C 1
ATOM 736 O O . ILE A 1 94 ? -19.882 4.009 30.648 1.00 95.06 94 ILE A O 1
ATOM 740 N N . PRO A 1 95 ? -19.629 1.758 30.619 1.00 96.75 95 PRO A N 1
ATOM 741 C CA . PRO A 1 95 ? -18.188 1.788 30.820 1.00 96.75 95 PRO A CA 1
ATOM 742 C C . PRO A 1 95 ? -17.473 2.557 29.711 1.00 96.75 95 PRO A C 1
ATOM 744 O O . PRO A 1 95 ? -17.829 2.473 28.531 1.00 96.75 95 PRO A O 1
ATOM 747 N N . THR A 1 96 ? -16.427 3.276 30.098 1.00 97.06 96 THR A N 1
ATOM 748 C CA . THR A 1 96 ? -15.601 4.055 29.179 1.00 97.06 96 THR A CA 1
ATOM 749 C C . THR A 1 96 ? -14.167 3.557 29.246 1.00 97.06 96 THR A C 1
ATOM 751 O O . THR A 1 96 ? -13.675 3.187 30.313 1.00 97.06 96 THR A O 1
ATOM 754 N N . TYR A 1 97 ? -13.495 3.545 28.101 1.00 97.62 97 TYR A N 1
ATOM 755 C CA . TYR A 1 97 ? -12.116 3.096 27.973 1.00 97.62 97 TYR A CA 1
ATOM 756 C C . TYR A 1 97 ? -11.301 4.140 27.220 1.00 97.62 97 TYR A C 1
ATOM 758 O O . TYR A 1 97 ? -11.766 4.698 26.223 1.00 97.62 97 TYR A O 1
ATOM 766 N N . THR A 1 98 ? -10.080 4.383 27.683 1.00 97.00 98 THR A N 1
ATOM 767 C CA . THR A 1 98 ? -9.069 5.154 26.961 1.00 97.00 98 THR A CA 1
ATOM 768 C C . THR A 1 98 ? -8.191 4.219 26.144 1.00 97.00 98 THR A C 1
ATOM 770 O O . THR A 1 98 ? -7.891 3.100 26.568 1.00 97.00 98 THR A O 1
ATOM 773 N N . VAL A 1 99 ? -7.799 4.683 24.965 1.00 97.88 99 VAL A N 1
ATOM 774 C CA . VAL A 1 99 ? -6.829 4.039 24.085 1.00 97.88 99 VAL A CA 1
ATOM 775 C C . VAL A 1 99 ? -5.749 5.060 23.789 1.00 97.88 99 VAL A C 1
ATOM 777 O O . VAL A 1 99 ? -6.059 6.168 23.357 1.00 97.88 99 VAL A O 1
ATOM 780 N N . GLU A 1 100 ? -4.499 4.671 23.991 1.00 97.75 100 GLU A N 1
ATOM 781 C CA . GLU A 1 100 ? -3.321 5.441 23.617 1.00 97.75 100 GLU A CA 1
ATOM 782 C C . GLU A 1 100 ? -2.498 4.627 22.627 1.00 97.75 100 GLU A C 1
ATOM 784 O O . GLU A 1 100 ? -2.205 3.457 22.863 1.00 97.75 100 GLU A O 1
ATOM 789 N N . ILE A 1 101 ? -2.149 5.243 21.504 1.00 97.69 101 ILE A N 1
ATOM 790 C CA . ILE A 1 101 ? -1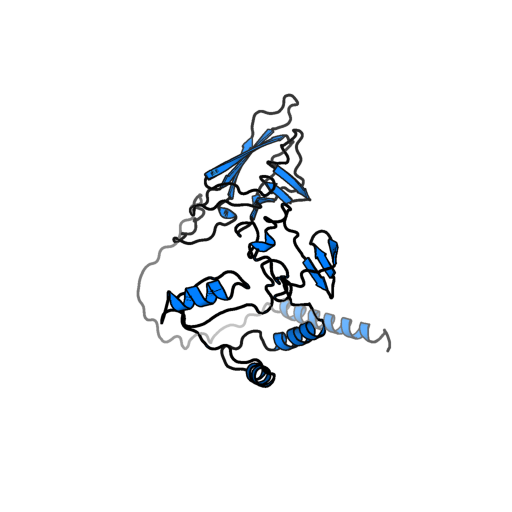.360 4.647 20.430 1.00 97.69 101 ILE A CA 1
ATOM 791 C C . ILE A 1 101 ? -0.086 5.470 20.312 1.00 97.69 101 ILE A C 1
ATOM 793 O O . ILE A 1 101 ? -0.153 6.671 20.043 1.00 97.69 101 ILE A O 1
ATOM 797 N N . LEU A 1 102 ? 1.059 4.829 20.516 1.00 96.75 102 LEU A N 1
ATOM 798 C CA . LEU A 1 102 ? 2.364 5.472 20.580 1.00 96.75 102 LEU A CA 1
ATOM 799 C C . LEU A 1 102 ? 3.271 4.942 19.476 1.00 96.75 102 LEU A C 1
ATOM 801 O O . LEU A 1 102 ? 3.302 3.737 19.234 1.00 96.75 102 LEU A O 1
ATOM 805 N N . ASN A 1 103 ? 4.047 5.830 18.856 1.00 94.31 103 ASN A N 1
ATOM 806 C CA . ASN A 1 103 ? 5.183 5.448 18.021 1.00 94.31 103 ASN A CA 1
ATOM 807 C C . ASN A 1 103 ? 6.465 5.502 18.860 1.00 94.31 103 ASN A C 1
ATOM 809 O O . ASN A 1 103 ? 7.003 6.578 19.118 1.00 94.31 103 ASN A O 1
ATOM 813 N N . VAL A 1 104 ? 6.950 4.333 19.275 1.00 93.81 104 VAL A N 1
ATOM 814 C CA . VAL A 1 104 ? 8.141 4.169 20.125 1.00 93.81 104 VAL A CA 1
ATOM 815 C C . VAL A 1 104 ? 9.379 3.766 19.324 1.00 93.81 104 VAL A C 1
ATOM 817 O O . VAL A 1 104 ? 10.322 3.199 19.871 1.00 93.81 104 VAL A O 1
ATOM 820 N N . CYS A 1 105 ? 9.386 4.014 18.013 1.00 89.25 105 CYS A N 1
ATOM 821 C CA . CYS A 1 105 ? 10.455 3.518 17.166 1.00 89.25 105 CYS A CA 1
ATOM 822 C C . CYS A 1 105 ? 11.828 4.108 17.529 1.00 89.25 105 CYS A C 1
ATOM 824 O O . CYS A 1 105 ? 12.028 5.318 17.504 1.00 89.25 105 CYS A O 1
ATOM 826 N N . VAL A 1 106 ? 12.813 3.252 17.795 1.00 85.00 106 VAL A N 1
ATOM 827 C CA . VAL A 1 106 ? 14.157 3.686 18.220 1.00 85.00 106 VAL A CA 1
ATOM 828 C C . VAL A 1 106 ? 14.949 4.345 17.084 1.00 85.00 106 VAL A C 1
ATOM 830 O O . VAL A 1 106 ? 15.789 5.206 17.326 1.00 85.00 106 VAL A O 1
ATOM 833 N N . SER A 1 107 ? 14.673 3.984 15.828 1.00 81.69 107 SER A N 1
ATOM 834 C CA . SER A 1 107 ? 15.373 4.530 14.657 1.00 81.69 107 SER A CA 1
ATOM 835 C C . SER A 1 107 ? 14.850 5.895 14.198 1.00 81.69 107 SER A C 1
ATOM 837 O O . SER A 1 107 ? 15.355 6.431 13.214 1.00 81.69 107 SER A O 1
ATOM 839 N N . GLY A 1 108 ? 13.843 6.460 14.874 1.00 82.31 108 GLY A N 1
ATOM 840 C CA . GLY A 1 108 ? 13.369 7.815 14.600 1.00 82.31 108 GLY A CA 1
ATOM 841 C C . GLY A 1 108 ? 12.413 7.968 13.412 1.00 82.31 108 GLY A C 1
ATOM 842 O O . GLY A 1 108 ? 12.234 9.093 12.958 1.00 82.31 108 GLY A O 1
ATOM 843 N N . CYS A 1 109 ? 11.802 6.900 12.873 1.00 83.81 109 CYS A N 1
ATOM 844 C CA . CYS A 1 109 ? 10.850 7.091 11.767 1.00 83.81 109 CYS A CA 1
ATOM 845 C C . CYS A 1 109 ? 9.470 7.544 12.239 1.00 83.81 109 CYS A C 1
ATOM 847 O O . CYS A 1 109 ? 8.966 7.119 13.284 1.00 83.81 109 CYS A O 1
ATOM 849 N N . ASP A 1 110 ? 8.798 8.241 11.331 1.00 89.06 110 ASP A N 1
ATOM 850 C CA . ASP A 1 110 ? 7.359 8.448 11.364 1.00 89.06 110 ASP A CA 1
ATOM 851 C C . ASP A 1 110 ? 6.652 7.257 10.703 1.00 89.06 110 ASP A C 1
ATOM 853 O O . ASP A 1 110 ? 6.990 6.850 9.588 1.00 89.06 110 ASP A O 1
ATOM 857 N N . ILE A 1 111 ? 5.661 6.682 11.385 1.00 89.44 111 ILE A N 1
ATOM 858 C CA . ILE A 1 111 ? 4.957 5.481 10.921 1.00 89.44 111 ILE A CA 1
ATOM 859 C C . ILE A 1 111 ? 3.556 5.875 10.459 1.00 89.44 111 ILE A C 1
ATOM 861 O O . ILE A 1 111 ? 2.779 6.441 11.222 1.00 89.44 111 ILE A O 1
ATOM 865 N N . SER A 1 112 ? 3.222 5.575 9.205 1.00 90.56 112 SER A N 1
ATOM 866 C CA . SER A 1 112 ? 1.931 5.918 8.585 1.00 90.56 112 SER A CA 1
ATOM 867 C C . SER A 1 112 ? 1.093 4.678 8.281 1.00 90.56 112 SER A C 1
ATOM 869 O O . SER A 1 112 ? 1.563 3.551 8.444 1.00 90.56 112 SER A O 1
ATOM 871 N N . GLY A 1 113 ? -0.159 4.875 7.854 1.00 90.75 113 GLY A N 1
ATOM 872 C CA . GLY A 1 113 ? -1.051 3.776 7.469 1.00 90.75 113 GLY A CA 1
ATOM 873 C C . GLY A 1 113 ? -1.209 2.732 8.575 1.00 90.75 113 GLY A C 1
ATOM 874 O O . GLY A 1 113 ? -1.071 1.540 8.319 1.00 90.75 113 GLY A O 1
ATOM 875 N N . ILE A 1 114 ? -1.400 3.177 9.819 1.00 94.81 114 ILE A N 1
ATOM 876 C CA . ILE A 1 114 ? -1.510 2.290 10.980 1.00 94.81 114 ILE A CA 1
ATOM 877 C C . ILE A 1 114 ? -2.927 1.711 11.014 1.00 94.81 114 ILE A C 1
ATOM 879 O O . ILE A 1 114 ? -3.896 2.433 11.256 1.00 94.81 114 ILE A O 1
ATOM 883 N N . HIS A 1 115 ? -3.036 0.401 10.795 1.00 95.94 115 HIS A N 1
ATOM 884 C CA . HIS A 1 115 ? -4.295 -0.336 10.874 1.00 95.94 115 HIS A CA 1
ATOM 885 C C . HIS A 1 115 ? -4.327 -1.237 12.105 1.00 95.94 115 HIS A C 1
ATOM 887 O O . HIS A 1 115 ? -3.393 -2.007 12.359 1.00 95.94 115 HIS A O 1
ATOM 893 N N . LEU A 1 116 ? -5.443 -1.221 12.826 1.00 97.38 116 LEU A N 1
ATOM 894 C CA . LEU A 1 116 ? -5.673 -2.042 14.008 1.00 97.38 116 LEU A CA 1
ATOM 895 C C . LEU A 1 116 ? -6.698 -3.143 13.736 1.00 97.38 116 LEU A C 1
ATOM 897 O O . LEU A 1 116 ? -7.732 -2.899 13.112 1.00 97.38 116 LEU A O 1
ATOM 901 N N . THR A 1 117 ? -6.451 -4.333 14.285 1.00 97.00 117 THR A N 1
ATOM 902 C CA . THR A 1 117 ? -7.498 -5.343 14.461 1.00 97.00 117 THR A CA 1
ATOM 903 C C . THR A 1 117 ? -8.457 -4.850 15.537 1.00 97.00 117 THR A C 1
ATOM 905 O O . THR A 1 117 ? -8.041 -4.619 16.674 1.00 97.00 117 THR A O 1
ATOM 908 N N . CYS A 1 118 ? -9.725 -4.674 15.184 1.00 96.25 118 CYS A N 1
ATOM 909 C CA . CYS A 1 118 ? -10.719 -4.074 16.074 1.00 96.25 118 CYS A CA 1
ATOM 910 C C . CYS A 1 118 ? -12.061 -4.827 16.111 1.00 96.25 118 CYS A C 1
ATOM 912 O O . CYS A 1 118 ? -13.018 -4.350 16.715 1.00 96.25 118 CYS A O 1
ATOM 914 N N . GLY A 1 119 ? -12.163 -5.998 15.471 1.00 95.19 119 GLY A N 1
ATOM 915 C CA . GLY A 1 119 ? -13.410 -6.764 15.372 1.00 95.19 119 GLY A CA 1
ATOM 916 C C . GLY A 1 119 ? -14.608 -5.927 14.894 1.00 95.19 119 GLY A C 1
ATOM 917 O O . GLY A 1 119 ? -14.525 -5.199 13.902 1.00 95.19 119 GLY A O 1
ATOM 918 N N . TRP A 1 120 ? -15.726 -6.024 15.618 1.00 94.62 120 TRP A N 1
ATOM 919 C CA . TRP A 1 120 ? -16.946 -5.233 15.406 1.00 94.62 120 TRP A CA 1
ATOM 920 C C . TRP A 1 120 ? -16.960 -3.937 16.227 1.00 94.62 120 TRP A C 1
ATOM 922 O O . TRP A 1 120 ? -17.981 -3.598 16.815 1.00 94.62 120 TRP A O 1
ATOM 932 N N . PHE A 1 121 ? -15.831 -3.224 16.290 1.00 97.00 121 PHE A N 1
ATOM 933 C CA . PHE A 1 121 ? -15.705 -2.024 17.115 1.00 97.00 121 PHE A CA 1
ATOM 934 C C . PHE A 1 121 ? -16.900 -1.067 16.970 1.00 97.00 121 PHE A C 1
ATOM 936 O O . PHE A 1 121 ? -17.275 -0.659 15.862 1.00 97.00 121 PHE A O 1
ATOM 943 N N . SER A 1 122 ? -17.447 -0.681 18.120 1.00 95.50 122 SER A N 1
ATOM 944 C CA . SER A 1 122 ? -18.572 0.235 18.278 1.00 95.50 122 SER A CA 1
ATOM 945 C C . SER A 1 122 ? -18.377 1.084 19.531 1.00 95.50 122 SER A C 1
ATOM 947 O O . SER A 1 122 ? -17.769 0.643 20.506 1.00 95.50 122 SER A O 1
ATOM 949 N N . SER A 1 123 ? -18.922 2.298 19.525 1.00 96.44 123 SER A N 1
ATOM 950 C CA . SER A 1 123 ? -18.876 3.194 20.678 1.00 96.44 123 SER A CA 1
ATOM 951 C C . SER A 1 123 ? -20.186 3.958 20.807 1.00 96.44 123 SER A C 1
ATOM 953 O O . SER A 1 123 ? -20.671 4.511 19.823 1.00 96.44 123 SER A O 1
ATOM 955 N N . ALA A 1 124 ? -20.728 4.033 22.022 1.00 95.19 124 ALA A N 1
ATOM 956 C CA . ALA A 1 124 ? -21.870 4.885 22.352 1.00 95.19 124 ALA A CA 1
ATOM 957 C C . ALA A 1 124 ? -21.503 6.382 22.349 1.00 95.19 124 ALA A C 1
ATOM 959 O O . ALA A 1 124 ? -22.376 7.241 22.259 1.00 95.19 124 ALA A O 1
ATOM 960 N N . ARG A 1 125 ? -20.204 6.703 22.432 1.00 92.75 125 ARG A N 1
ATOM 961 C CA . ARG A 1 125 ? -19.669 8.063 22.296 1.00 92.75 125 ARG A CA 1
ATOM 962 C C . ARG A 1 125 ? -19.048 8.248 20.915 1.00 92.75 125 ARG A C 1
ATOM 964 O O . ARG A 1 125 ? -18.275 7.396 20.476 1.00 92.75 125 ARG A O 1
ATOM 971 N N . LEU A 1 126 ? -19.330 9.381 20.272 1.00 93.38 126 LEU A N 1
ATOM 972 C CA . LEU A 1 126 ? -18.712 9.739 18.998 1.00 93.38 126 LEU A CA 1
ATOM 973 C C . LEU A 1 126 ? -17.195 9.914 19.165 1.00 93.38 126 LEU A C 1
ATOM 975 O O . LEU A 1 126 ? -16.736 10.668 20.024 1.00 93.38 126 LEU A O 1
ATOM 979 N N . ILE A 1 127 ? -16.434 9.225 18.320 1.00 95.44 127 ILE A N 1
ATOM 980 C CA . ILE A 1 127 ? -14.978 9.344 18.219 1.00 95.44 127 ILE A CA 1
ATOM 981 C C . ILE A 1 127 ? -14.675 10.158 16.967 1.00 95.44 127 ILE A C 1
ATOM 983 O O . ILE A 1 127 ? -15.344 9.994 15.947 1.00 95.44 127 ILE A O 1
ATOM 987 N N . ASN A 1 128 ? -13.672 11.034 17.032 1.00 94.88 128 ASN A N 1
ATOM 988 C CA . ASN A 1 128 ? -13.248 11.794 15.863 1.00 94.88 128 ASN A CA 1
ATOM 989 C C . ASN A 1 128 ? -12.740 10.828 14.768 1.00 94.88 128 ASN A C 1
ATOM 991 O O . ASN A 1 128 ? -11.705 10.186 14.981 1.00 94.88 128 ASN A O 1
ATOM 995 N N . PRO A 1 129 ? -13.394 10.757 13.591 1.00 92.94 129 PRO A N 1
ATOM 996 C CA . PRO A 1 129 ? -13.013 9.822 12.533 1.00 92.94 129 PRO A CA 1
ATOM 997 C C . PRO A 1 129 ? -11.622 10.106 11.950 1.00 92.94 129 PRO A C 1
ATOM 999 O O . PRO A 1 129 ? -11.027 9.216 11.349 1.00 92.94 129 PRO A O 1
ATOM 1002 N N . LYS A 1 130 ? -11.072 11.313 12.157 1.00 93.25 130 LYS A N 1
ATOM 1003 C CA . LYS A 1 130 ? -9.689 11.642 11.779 1.00 93.25 130 LYS A CA 1
ATOM 1004 C C . LYS A 1 130 ? -8.647 10.998 12.697 1.00 93.25 130 LYS A C 1
ATOM 1006 O O . LYS A 1 130 ? -7.502 10.864 12.298 1.00 93.25 130 LYS A O 1
ATOM 1011 N N . ILE A 1 131 ? -9.022 10.618 13.921 1.00 95.44 131 ILE A N 1
ATOM 1012 C CA . ILE A 1 131 ? -8.120 9.968 14.886 1.00 95.44 131 ILE A CA 1
ATOM 1013 C C . ILE A 1 131 ? -8.264 8.451 14.797 1.00 95.44 131 ILE A C 1
ATOM 1015 O O . ILE A 1 131 ? -7.265 7.736 14.780 1.00 95.44 131 ILE A O 1
ATOM 1019 N N . PHE A 1 132 ? -9.500 7.959 14.731 1.00 97.25 132 PHE A N 1
ATOM 1020 C CA . PHE A 1 132 ? -9.785 6.532 14.680 1.00 97.25 132 PHE A CA 1
ATOM 1021 C C . PHE A 1 132 ? -11.105 6.282 13.952 1.00 97.25 132 PHE A C 1
ATOM 1023 O O . PHE A 1 132 ? -12.146 6.811 14.347 1.00 97.25 132 PHE A O 1
ATOM 1030 N N . LYS A 1 133 ? -11.073 5.455 12.903 1.00 95.12 133 LYS A N 1
ATOM 1031 C CA . LYS A 1 133 ? -12.271 5.053 12.155 1.00 95.12 133 LYS A CA 1
ATOM 1032 C C . LYS A 1 133 ? -12.232 3.575 11.789 1.00 95.12 133 LYS A C 1
ATOM 1034 O O . LYS A 1 133 ? -11.216 3.070 11.321 1.00 95.12 133 LYS A O 1
ATOM 1039 N N . ARG A 1 134 ? -13.356 2.878 11.960 1.00 95.19 134 ARG A N 1
ATOM 1040 C CA . ARG A 1 134 ? -13.528 1.507 11.465 1.00 95.19 134 ARG A CA 1
ATOM 1041 C C . ARG A 1 134 ? -13.834 1.555 9.972 1.00 95.19 134 ARG A C 1
ATOM 1043 O O . ARG A 1 134 ? -14.821 2.171 9.588 1.00 95.19 134 ARG A O 1
ATOM 1050 N N . LEU A 1 135 ? -13.002 0.912 9.158 1.00 92.44 135 LEU A N 1
ATOM 1051 C CA . LEU A 1 135 ? -13.221 0.807 7.713 1.00 92.44 135 LEU A CA 1
ATOM 1052 C C . LEU A 1 135 ? -14.182 -0.343 7.406 1.00 92.44 135 LEU A C 1
ATOM 1054 O O . LEU A 1 135 ? -15.164 -0.179 6.692 1.00 92.44 135 LEU A O 1
ATOM 1058 N N . ARG A 1 136 ? -13.918 -1.510 7.999 1.00 92.62 136 ARG A N 1
ATOM 1059 C CA . ARG A 1 136 ? -14.724 -2.729 7.846 1.00 92.62 136 ARG A CA 1
ATOM 1060 C C . ARG A 1 136 ? -14.560 -3.637 9.061 1.00 92.62 136 ARG A C 1
ATOM 1062 O O . ARG A 1 136 ? -13.983 -3.240 10.074 1.00 92.62 136 ARG A O 1
ATOM 1069 N N . TYR A 1 137 ? -15.129 -4.840 9.011 1.00 93.44 137 TYR A N 1
ATOM 1070 C CA . TYR A 1 137 ? -14.920 -5.826 10.070 1.00 93.44 137 TYR A CA 1
ATOM 1071 C C . TYR A 1 137 ? -13.423 -6.078 10.281 1.00 93.44 137 TYR A C 1
ATOM 1073 O O . TYR A 1 137 ? -12.699 -6.375 9.334 1.00 93.44 137 TYR A O 1
ATOM 1081 N N . ASN A 1 138 ? -12.992 -5.969 11.537 1.00 94.38 138 ASN A N 1
ATOM 1082 C CA . ASN A 1 138 ? -11.628 -6.226 11.981 1.00 94.38 138 ASN A CA 1
ATOM 1083 C C . ASN A 1 138 ? -10.534 -5.334 11.367 1.00 94.38 138 ASN A C 1
ATOM 1085 O O . ASN A 1 138 ? -9.359 -5.688 11.434 1.00 94.38 138 ASN A O 1
ATOM 1089 N N . ASP A 1 139 ? -10.907 -4.176 10.820 1.00 95.50 139 ASP A N 1
ATOM 1090 C CA . ASP A 1 139 ? -9.983 -3.238 10.185 1.00 95.50 139 ASP A CA 1
ATOM 1091 C C . ASP A 1 139 ? -10.341 -1.792 10.557 1.00 95.50 139 ASP A C 1
ATOM 1093 O O . ASP A 1 139 ? -11.368 -1.248 10.128 1.00 95.50 139 ASP A O 1
ATOM 1097 N N . CYS A 1 140 ? -9.502 -1.181 11.393 1.00 96.62 140 CYS A N 1
ATOM 1098 C CA . CYS A 1 140 ? -9.648 0.195 11.849 1.00 96.62 140 CYS A CA 1
ATOM 1099 C C . CYS A 1 140 ? -8.410 1.025 11.510 1.00 96.62 140 CYS A C 1
ATOM 1101 O O . CYS A 1 140 ? -7.294 0.639 11.846 1.00 96.62 140 CYS A O 1
ATOM 1103 N N . LEU A 1 141 ? -8.616 2.191 10.902 1.00 96.00 141 LEU A N 1
ATOM 1104 C CA . LEU A 1 141 ? -7.564 3.123 10.520 1.00 96.00 141 LEU A CA 1
ATOM 1105 C C . LEU A 1 141 ? -7.321 4.157 11.621 1.00 96.00 141 LEU A C 1
ATOM 1107 O O . LEU A 1 141 ? -8.259 4.769 12.139 1.00 96.00 141 LEU A O 1
ATOM 1111 N N . VAL A 1 142 ? -6.047 4.371 11.936 1.00 96.81 142 VAL A N 1
ATOM 1112 C CA . VAL A 1 142 ? -5.572 5.366 12.901 1.00 96.81 142 VAL A CA 1
ATOM 1113 C C . VAL A 1 142 ? -5.073 6.603 12.160 1.00 96.81 142 VAL A C 1
ATOM 1115 O O . VAL A 1 142 ? -4.465 6.496 11.094 1.00 96.81 142 VAL A O 1
ATOM 1118 N N . ASN A 1 143 ? -5.316 7.777 12.741 1.00 95.31 143 ASN A N 1
ATOM 1119 C CA . ASN A 1 143 ? -4.839 9.077 12.264 1.00 95.31 143 ASN A CA 1
ATOM 1120 C C . ASN A 1 143 ? -5.198 9.396 10.803 1.00 95.31 143 ASN A C 1
ATOM 1122 O O . ASN A 1 143 ? -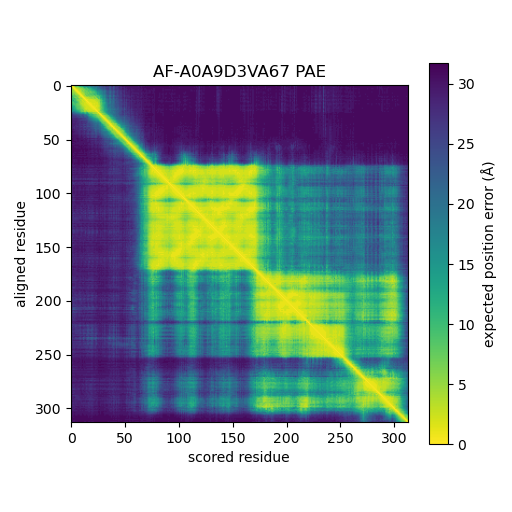4.438 10.066 10.107 1.00 95.31 143 ASN A O 1
ATOM 1126 N N . ASP A 1 144 ? -6.304 8.844 10.298 1.00 91.00 144 ASP A N 1
ATOM 1127 C CA . ASP A 1 144 ? -6.693 8.961 8.887 1.00 91.00 144 ASP A CA 1
ATOM 1128 C C . ASP A 1 144 ? -5.592 8.477 7.915 1.00 91.00 144 ASP A C 1
ATOM 1130 O O . ASP A 1 144 ? -5.471 8.955 6.793 1.00 91.00 144 ASP A O 1
ATOM 1134 N N . GLY A 1 145 ? -4.737 7.552 8.371 1.00 88.88 145 GLY A N 1
ATOM 1135 C CA . GLY A 1 145 ? -3.585 7.039 7.629 1.00 88.88 145 GLY A CA 1
ATOM 1136 C C . GLY A 1 145 ? -2.344 7.935 7.658 1.00 88.88 145 GLY A C 1
ATOM 1137 O O . GLY A 1 145 ? -1.291 7.510 7.176 1.00 88.88 145 GLY A O 1
ATOM 1138 N N . LYS A 1 146 ? -2.420 9.132 8.252 1.00 89.75 146 LYS A N 1
ATOM 1139 C CA . LYS A 1 146 ? -1.290 10.064 8.344 1.00 89.75 146 LYS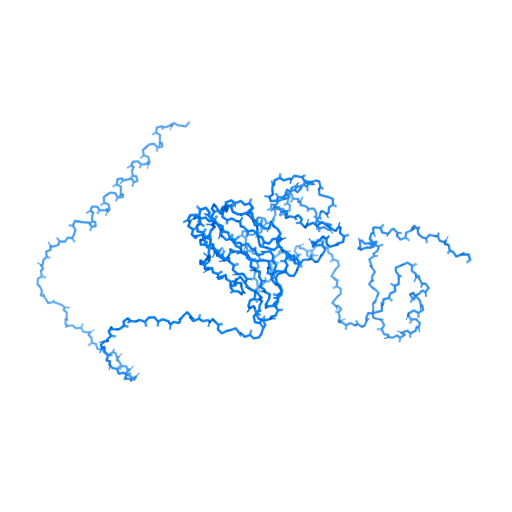 A CA 1
ATOM 1140 C C . LYS A 1 146 ? -0.180 9.528 9.255 1.00 89.75 146 LYS A C 1
ATOM 1142 O O . LYS A 1 146 ? -0.474 8.793 10.203 1.00 89.75 146 LYS A O 1
ATOM 1147 N N . PRO A 1 147 ? 1.085 9.919 9.011 1.00 90.06 147 PRO A N 1
ATOM 1148 C CA . PRO A 1 147 ? 2.196 9.518 9.861 1.00 90.06 147 PRO A CA 1
ATOM 1149 C C . PRO A 1 147 ? 1.975 9.930 11.319 1.00 90.06 147 PRO A C 1
ATOM 1151 O O . PRO A 1 147 ? 1.629 11.076 11.610 1.00 90.06 147 PRO A O 1
ATOM 1154 N N . LEU A 1 148 ? 2.178 8.987 12.232 1.00 92.69 148 LEU A N 1
ATOM 1155 C CA . LEU A 1 148 ? 2.404 9.268 13.638 1.00 92.69 148 LEU A CA 1
ATOM 1156 C C . LEU A 1 148 ? 3.902 9.513 13.812 1.00 92.69 148 LEU A C 1
ATOM 1158 O O . LEU A 1 148 ? 4.703 8.602 13.582 1.00 92.69 148 LEU A O 1
ATOM 1162 N N . ILE A 1 149 ? 4.263 10.744 14.173 1.00 91.44 149 ILE A N 1
ATOM 1163 C CA . ILE A 1 149 ? 5.665 11.144 14.322 1.00 91.44 149 ILE A CA 1
ATOM 1164 C C . ILE A 1 149 ? 6.385 10.301 15.372 1.00 91.44 149 ILE A C 1
ATOM 1166 O O . ILE A 1 149 ? 5.744 9.751 16.271 1.00 91.44 149 ILE A O 1
ATOM 1170 N N . ASN A 1 150 ? 7.707 10.201 15.278 1.00 90.69 150 ASN A N 1
ATOM 1171 C CA . ASN A 1 150 ? 8.497 9.544 16.314 1.00 90.69 150 ASN A CA 1
ATOM 1172 C C . ASN A 1 150 ? 8.247 10.146 17.713 1.00 90.69 150 ASN A C 1
ATOM 1174 O O . ASN A 1 150 ? 8.229 11.366 17.872 1.00 90.69 150 ASN A O 1
ATOM 1178 N N . GLY A 1 151 ? 7.995 9.299 18.718 1.00 90.94 151 GLY A N 1
ATOM 1179 C CA . GLY A 1 151 ? 7.594 9.731 20.066 1.00 90.94 151 GLY A CA 1
ATOM 1180 C C . GLY A 1 151 ? 6.168 10.296 20.154 1.00 90.94 151 GLY A C 1
ATOM 1181 O O . GLY A 1 151 ? 5.703 10.653 21.236 1.00 90.94 151 GLY A O 1
ATOM 1182 N N . GLY A 1 152 ? 5.454 10.375 19.030 1.00 93.50 152 GLY A N 1
ATOM 1183 C CA . GLY A 1 152 ? 4.084 10.854 18.953 1.00 93.50 152 GLY A CA 1
ATOM 1184 C C . GLY A 1 152 ? 3.103 9.905 19.634 1.00 93.50 152 GLY A C 1
ATOM 1185 O O . GLY A 1 152 ? 3.249 8.682 19.580 1.00 93.50 152 GLY A O 1
ATOM 1186 N N . THR A 1 153 ? 2.071 10.486 20.243 1.00 95.88 153 THR A N 1
ATOM 1187 C CA . THR A 1 153 ? 0.978 9.756 20.894 1.00 95.88 153 THR A CA 1
ATOM 1188 C C . THR A 1 153 ? -0.363 10.262 20.384 1.00 95.88 153 THR A C 1
ATOM 1190 O O . THR A 1 153 ? -0.595 11.468 20.303 1.00 95.88 153 THR A O 1
ATOM 1193 N N . LEU A 1 154 ? -1.261 9.335 20.063 1.00 96.12 154 LEU A N 1
ATOM 1194 C CA . LEU A 1 154 ? -2.665 9.612 19.787 1.00 96.12 154 LEU A CA 1
ATOM 1195 C C . LEU A 1 154 ? -3.519 8.947 20.848 1.00 96.12 154 LEU A C 1
ATOM 1197 O O . LEU A 1 154 ? -3.352 7.760 21.119 1.00 96.12 154 LEU A O 1
ATOM 1201 N N . SER A 1 155 ? -4.458 9.698 21.413 1.00 96.62 155 SER A N 1
ATOM 1202 C CA . SER A 1 155 ? -5.391 9.171 22.396 1.00 96.62 155 SER A CA 1
ATOM 1203 C C . SER A 1 155 ? -6.835 9.438 22.002 1.00 96.62 155 SER A C 1
ATOM 1205 O O . SER A 1 155 ? -7.180 10.463 21.409 1.00 96.62 155 SER A O 1
ATOM 1207 N N . PHE A 1 156 ? -7.700 8.482 22.318 1.00 96.50 156 PHE A N 1
ATOM 1208 C CA . PHE A 1 156 ? -9.141 8.647 22.215 1.00 96.50 156 PHE A CA 1
ATOM 1209 C C . PHE A 1 156 ? -9.844 7.801 23.270 1.00 96.50 156 PHE A C 1
ATOM 1211 O O . PHE A 1 156 ? -9.299 6.831 23.794 1.00 96.50 156 PHE A O 1
ATOM 1218 N N . GLN A 1 157 ? -11.084 8.172 23.574 1.00 96.81 157 GLN A N 1
ATOM 1219 C CA . GLN A 1 157 ? -11.938 7.424 24.485 1.00 96.81 157 GLN A CA 1
ATOM 1220 C C . GLN A 1 157 ? -13.145 6.879 23.739 1.00 96.81 157 GLN A C 1
ATOM 1222 O O . GLN A 1 157 ? -13.717 7.565 22.890 1.00 96.81 157 GLN A O 1
ATOM 1227 N N . TYR A 1 158 ? -13.561 5.674 24.102 1.00 97.19 158 TYR A N 1
ATOM 1228 C CA . TYR A 1 158 ? -14.778 5.061 23.593 1.00 97.19 158 TYR A CA 1
ATOM 1229 C C . TYR A 1 158 ? -15.610 4.489 24.737 1.00 97.19 158 TYR A C 1
ATOM 1231 O O . TYR A 1 158 ? -15.085 4.177 25.804 1.00 97.19 158 TYR A O 1
ATOM 1239 N N . ALA A 1 159 ? -16.916 4.381 24.516 1.00 97.38 159 ALA A N 1
ATOM 1240 C CA . ALA A 1 159 ? -17.856 3.871 25.506 1.00 97.38 159 ALA A CA 1
ATOM 1241 C C . ALA A 1 159 ? -18.527 2.610 24.970 1.00 97.38 159 ALA A C 1
ATOM 1243 O O . ALA A 1 159 ? -19.171 2.660 23.924 1.00 97.38 159 ALA A O 1
ATOM 1244 N N . ASN A 1 160 ? -18.374 1.488 25.664 1.00 96.50 160 ASN A N 1
ATOM 1245 C CA . ASN A 1 160 ? -18.971 0.216 25.270 1.00 96.50 160 ASN A CA 1
ATOM 1246 C C . ASN A 1 160 ? -19.139 -0.691 26.493 1.00 96.50 160 ASN A C 1
ATOM 1248 O O . ASN A 1 160 ? -18.469 -0.509 27.504 1.00 96.50 160 ASN A O 1
ATOM 1252 N N . THR A 1 161 ? -20.001 -1.701 26.393 1.00 94.94 161 THR A N 1
ATOM 1253 C CA . THR A 1 161 ? -20.241 -2.664 27.482 1.00 94.94 161 THR A CA 1
ATOM 1254 C C . THR A 1 161 ? -18.985 -3.456 27.866 1.00 94.94 161 THR A C 1
ATOM 1256 O O . THR A 1 161 ? -18.874 -3.920 28.997 1.00 94.94 161 THR A O 1
ATOM 1259 N N . PHE A 1 162 ? -18.038 -3.613 26.940 1.00 94.56 162 PHE A N 1
ATOM 1260 C CA . PHE A 1 162 ? -16.781 -4.326 27.155 1.00 94.56 162 PHE A CA 1
ATOM 1261 C C . PHE A 1 162 ? -15.620 -3.665 26.406 1.00 94.56 162 PHE A C 1
ATOM 1263 O O . PHE A 1 162 ? -15.814 -2.951 25.415 1.00 94.56 162 PHE A O 1
ATOM 1270 N N . LEU A 1 163 ? -14.405 -3.959 26.871 1.00 95.56 163 LEU A N 1
ATOM 1271 C CA . LEU A 1 163 ? -13.159 -3.542 26.240 1.00 95.56 163 LEU A CA 1
ATOM 1272 C C . LEU A 1 163 ? -12.936 -4.329 24.937 1.00 95.56 163 LEU A C 1
ATOM 1274 O O . LEU A 1 163 ? -12.854 -5.557 24.956 1.00 95.56 163 LEU A O 1
ATOM 1278 N N . TYR A 1 164 ? -12.780 -3.630 23.815 1.00 96.69 164 TYR A N 1
ATOM 1279 C CA . TYR A 1 164 ? -12.295 -4.217 22.567 1.00 96.69 164 TYR A CA 1
ATOM 1280 C C . TYR A 1 164 ? -10.778 -4.441 22.640 1.00 96.69 164 TYR A C 1
ATOM 1282 O O . TYR A 1 164 ? -10.054 -3.468 22.874 1.00 96.69 164 TYR A O 1
ATOM 1290 N N . PRO A 1 165 ? -10.278 -5.669 22.404 1.00 95.62 165 PRO A N 1
ATOM 1291 C CA . PRO A 1 165 ? -8.847 -5.919 22.303 1.00 95.62 165 PRO A CA 1
ATOM 1292 C C . PRO A 1 165 ? -8.328 -5.334 20.986 1.00 95.62 165 PRO A C 1
ATOM 1294 O O . PRO A 1 165 ? -8.655 -5.831 19.907 1.00 95.62 165 PRO A O 1
ATOM 1297 N N . LEU A 1 166 ? -7.543 -4.262 21.071 1.00 96.62 166 LEU A N 1
ATOM 1298 C CA . LEU A 1 166 ? -6.927 -3.637 19.905 1.00 96.62 166 LEU A CA 1
ATOM 1299 C C . LEU A 1 166 ? -5.496 -4.147 19.742 1.00 96.62 166 LEU A C 1
ATOM 1301 O O . LEU A 1 166 ? -4.737 -4.224 20.704 1.00 96.62 166 LEU A O 1
ATOM 1305 N N . SER A 1 167 ? -5.114 -4.483 18.513 1.00 95.94 167 SER A N 1
ATOM 1306 C CA . SER A 1 167 ? -3.738 -4.874 18.195 1.00 95.94 167 SER A CA 1
ATOM 1307 C C . SER A 1 167 ? -3.333 -4.360 16.820 1.00 95.94 167 SER A C 1
ATOM 1309 O O . SER A 1 167 ? -4.182 -4.167 15.948 1.00 95.94 167 SER A O 1
ATOM 1311 N N . VAL A 1 168 ? -2.043 -4.100 16.618 1.00 95.94 168 VAL A N 1
ATOM 1312 C CA . VAL A 1 168 ? -1.538 -3.576 15.344 1.00 95.94 168 VAL A CA 1
ATOM 1313 C C . VAL A 1 168 ? -1.546 -4.688 14.297 1.00 95.94 168 VAL A C 1
ATOM 1315 O O . VAL A 1 168 ? -0.836 -5.688 14.422 1.00 95.94 168 VAL A O 1
ATOM 1318 N N . SER A 1 169 ? -2.330 -4.502 13.236 1.00 92.69 169 SER A N 1
ATOM 1319 C CA . SER A 1 169 ? -2.412 -5.457 12.125 1.00 92.69 169 SER A CA 1
ATOM 1320 C C . SER A 1 169 ? -1.290 -5.225 11.108 1.00 92.69 169 SER A C 1
ATOM 1322 O O . SER A 1 169 ? -0.501 -6.131 10.825 1.00 92.69 169 SER A O 1
ATOM 1324 N N . ARG A 1 170 ? -1.180 -3.991 10.602 1.00 90.81 170 ARG A N 1
ATOM 1325 C CA . ARG A 1 170 ? -0.204 -3.550 9.600 1.00 90.81 170 ARG A CA 1
ATOM 1326 C C . ARG A 1 170 ? 0.084 -2.059 9.746 1.00 90.81 170 ARG A C 1
ATOM 1328 O O . ARG A 1 170 ? -0.723 -1.309 10.289 1.00 90.81 170 ARG A O 1
ATOM 1335 N N . VAL A 1 171 ? 1.237 -1.661 9.225 1.00 88.94 171 VAL A N 1
ATOM 1336 C CA . VAL A 1 171 ? 1.672 -0.270 9.081 1.00 88.94 171 VAL A CA 1
ATOM 1337 C C . VAL A 1 171 ? 2.271 -0.093 7.687 1.00 88.94 171 VAL A C 1
ATOM 1339 O O . VAL A 1 171 ? 2.736 -1.073 7.094 1.00 88.94 171 VAL A O 1
ATOM 1342 N N . ASN A 1 172 ? 2.293 1.127 7.159 1.00 80.94 172 ASN A N 1
ATOM 1343 C CA . ASN A 1 172 ? 3.039 1.423 5.942 1.00 80.94 172 ASN A CA 1
ATOM 1344 C C . ASN A 1 172 ? 4.522 1.589 6.282 1.00 80.94 172 ASN A C 1
ATOM 1346 O O . ASN A 1 172 ? 4.921 2.520 6.976 1.00 80.94 172 ASN A O 1
ATOM 1350 N N . LEU A 1 173 ? 5.334 0.665 5.768 1.00 66.94 173 LEU A N 1
ATOM 1351 C CA . LEU A 1 173 ? 6.784 0.607 5.998 1.00 66.94 173 LEU A CA 1
ATOM 1352 C C . LEU A 1 173 ? 7.584 1.423 4.967 1.00 66.94 173 LEU A C 1
ATOM 1354 O O . LEU A 1 173 ? 8.810 1.477 5.034 1.00 66.94 173 LEU A O 1
ATOM 1358 N N . MET A 1 174 ? 6.904 2.010 3.980 1.00 65.06 174 MET A N 1
ATOM 1359 C CA . MET A 1 174 ? 7.514 2.800 2.914 1.00 65.06 174 MET A CA 1
ATOM 1360 C C . MET A 1 174 ? 7.228 4.289 3.148 1.00 65.06 174 MET A C 1
ATOM 1362 O O . MET A 1 174 ? 6.068 4.632 3.399 1.00 65.06 174 MET A O 1
ATOM 1366 N N . PRO A 1 175 ? 8.232 5.180 3.040 1.00 60.72 175 PRO A N 1
ATOM 1367 C CA . PRO A 1 175 ? 8.001 6.623 3.024 1.00 60.72 175 PRO A CA 1
ATOM 1368 C C . PRO A 1 175 ? 6.966 6.991 1.950 1.00 60.72 175 PRO A C 1
ATOM 1370 O O . PRO A 1 175 ? 7.096 6.591 0.797 1.00 60.72 175 PRO A O 1
ATOM 1373 N N . GLY A 1 176 ? 5.898 7.696 2.334 1.00 62.28 176 GLY A N 1
ATOM 1374 C CA . GLY A 1 176 ? 4.785 8.021 1.427 1.00 62.28 176 GLY A CA 1
ATOM 1375 C C . GLY A 1 176 ? 3.904 6.830 1.020 1.00 62.28 176 GLY A C 1
ATOM 1376 O O . GLY A 1 176 ? 3.105 6.956 0.100 1.00 62.28 176 GLY A O 1
ATOM 1377 N N . GLY A 1 177 ? 4.049 5.666 1.664 1.00 68.88 177 GLY A N 1
ATOM 1378 C CA . GLY A 1 177 ? 3.261 4.462 1.372 1.00 68.88 177 GLY A CA 1
ATOM 1379 C C . GLY A 1 177 ? 3.623 3.758 0.061 1.00 68.88 177 GLY A C 1
ATOM 1380 O O . GLY A 1 177 ? 2.970 2.781 -0.297 1.00 68.88 177 GLY A O 1
ATOM 1381 N N . VAL A 1 178 ? 4.662 4.214 -0.647 1.00 72.62 178 VAL A N 1
ATOM 1382 C CA . VAL A 1 178 ? 5.027 3.724 -1.982 1.00 72.62 178 VAL A CA 1
ATOM 1383 C C . VAL A 1 178 ? 6.537 3.557 -2.145 1.00 72.62 178 VAL A C 1
ATOM 1385 O O . VAL A 1 178 ? 7.326 4.307 -1.587 1.00 72.62 178 VAL A O 1
ATOM 1388 N N . ASN A 1 179 ? 6.957 2.597 -2.975 1.00 76.38 179 ASN A N 1
ATOM 1389 C CA . ASN A 1 179 ? 8.379 2.411 -3.315 1.00 76.38 179 ASN A CA 1
ATOM 1390 C C . ASN A 1 179 ? 8.870 3.358 -4.436 1.00 76.38 179 ASN A C 1
ATOM 1392 O O . ASN A 1 179 ? 10.062 3.490 -4.665 1.00 76.38 179 ASN A O 1
ATOM 1396 N N . SER A 1 180 ? 7.953 3.989 -5.178 1.00 80.25 180 SER A N 1
ATOM 1397 C CA . SER A 1 180 ? 8.298 4.953 -6.235 1.00 80.25 180 SER A CA 1
ATOM 1398 C C . SER A 1 180 ? 7.586 6.273 -5.944 1.00 80.25 180 SER A C 1
ATOM 1400 O O . SER A 1 180 ? 6.355 6.243 -5.865 1.00 80.25 180 SER A O 1
ATOM 1402 N N . PRO A 1 181 ? 8.302 7.406 -5.787 1.00 81.31 181 PRO A N 1
ATOM 1403 C CA . PRO A 1 181 ? 7.711 8.672 -5.346 1.00 81.31 181 PRO A CA 1
ATOM 1404 C C . PRO A 1 181 ? 6.547 9.167 -6.207 1.00 81.31 181 PRO A C 1
ATOM 1406 O O . PRO A 1 181 ? 5.583 9.703 -5.670 1.00 81.31 181 PRO A O 1
ATOM 1409 N N . VAL A 1 182 ? 6.587 8.937 -7.527 1.00 84.56 182 VAL A N 1
ATOM 1410 C CA . VAL A 1 182 ? 5.506 9.345 -8.446 1.00 84.56 182 VAL A CA 1
ATOM 1411 C C . VAL A 1 182 ? 4.168 8.680 -8.101 1.00 84.56 182 VAL A C 1
ATOM 1413 O O . VAL A 1 182 ? 3.108 9.253 -8.327 1.00 84.56 182 VAL A O 1
ATOM 1416 N N . ARG A 1 183 ? 4.203 7.497 -7.471 1.00 86.69 183 ARG A N 1
ATOM 1417 C CA . ARG A 1 183 ? 3.000 6.767 -7.049 1.00 86.69 183 ARG A CA 1
ATOM 1418 C C . ARG A 1 183 ? 2.375 7.314 -5.769 1.00 86.69 183 ARG A C 1
ATOM 1420 O O . ARG A 1 183 ? 1.293 6.872 -5.422 1.00 86.69 183 ARG A O 1
ATOM 1427 N N . ALA A 1 184 ? 3.015 8.256 -5.077 1.00 80.50 184 ALA A N 1
ATOM 1428 C CA . ALA A 1 184 ? 2.463 8.857 -3.862 1.00 80.50 184 ALA A CA 1
ATOM 1429 C C . ALA A 1 184 ? 1.334 9.859 -4.155 1.00 80.50 184 ALA A C 1
ATOM 1431 O O . ALA A 1 184 ? 0.702 10.338 -3.224 1.00 80.50 184 ALA A O 1
ATOM 1432 N N . PHE A 1 185 ? 1.118 10.211 -5.430 1.00 82.88 185 PHE A N 1
ATOM 1433 C CA . PHE A 1 185 ? 0.090 11.156 -5.890 1.00 82.88 185 PHE A CA 1
ATOM 1434 C C . PHE A 1 185 ? 0.241 12.582 -5.315 1.00 82.88 185 PHE A C 1
ATOM 1436 O O . PHE A 1 185 ? -0.618 13.439 -5.508 1.00 82.88 185 PHE A O 1
ATOM 1443 N N . ASN A 1 186 ? 1.401 12.897 -4.726 1.00 75.56 186 ASN A N 1
ATOM 1444 C CA . ASN A 1 186 ? 1.709 14.214 -4.156 1.00 75.56 186 ASN A CA 1
ATOM 1445 C C . ASN A 1 186 ? 1.526 15.376 -5.150 1.00 75.56 186 ASN A C 1
ATOM 1447 O O . ASN A 1 186 ? 1.18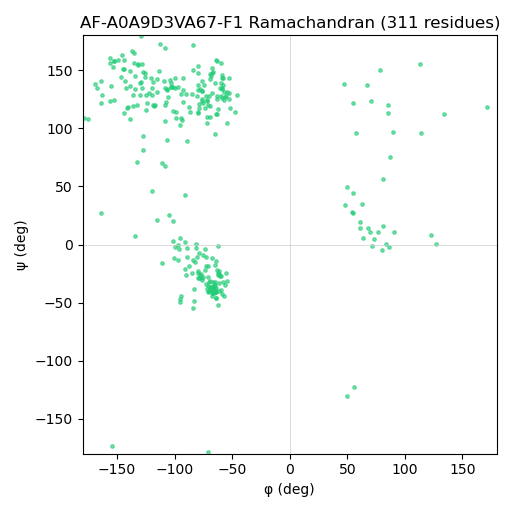6 16.477 -4.735 1.00 75.56 186 ASN A O 1
ATOM 1451 N N . LEU A 1 187 ? 1.761 15.143 -6.448 1.00 80.44 187 LEU A N 1
ATOM 1452 C CA . LEU A 1 187 ? 1.624 16.166 -7.494 1.00 80.44 187 LEU A CA 1
ATOM 1453 C C . LEU A 1 187 ? 0.174 16.401 -7.937 1.00 80.44 187 LEU A C 1
ATOM 1455 O O . LEU A 1 187 ? -0.121 17.465 -8.468 1.00 80.44 187 LEU A O 1
ATOM 1459 N N . VAL A 1 188 ? -0.713 15.423 -7.735 1.00 81.12 188 VAL A N 1
ATOM 1460 C CA . VAL A 1 188 ? -2.134 15.514 -8.112 1.00 81.12 188 VAL A CA 1
ATOM 1461 C C . VAL A 1 188 ? -3.035 15.841 -6.919 1.00 81.12 188 VAL A C 1
ATOM 1463 O O . VAL A 1 188 ? -4.185 16.212 -7.110 1.00 81.12 188 VAL A O 1
ATOM 1466 N N . GLY A 1 189 ? -2.511 15.762 -5.690 1.00 72.50 189 GLY A N 1
ATOM 1467 C CA . GLY A 1 189 ? -3.233 16.139 -4.470 1.00 72.50 189 GLY A CA 1
ATOM 1468 C C . GLY A 1 189 ? -4.274 15.117 -4.008 1.00 72.50 189 GLY A C 1
ATOM 1469 O O . GLY A 1 189 ? -5.051 15.408 -3.100 1.00 72.50 189 GLY A O 1
ATOM 1470 N N . GLU A 1 190 ? -4.277 13.927 -4.603 1.00 73.94 190 GLU A N 1
ATOM 1471 C CA . GLU A 1 190 ? -5.194 12.837 -4.277 1.00 73.94 190 GLU A CA 1
ATOM 1472 C C . GLU A 1 190 ? -4.483 11.693 -3.549 1.00 73.94 190 GLU A C 1
ATOM 1474 O O . GLU A 1 190 ? -3.255 11.643 -3.452 1.00 73.94 190 GLU A O 1
ATOM 1479 N N . GLN A 1 191 ? -5.267 10.760 -3.013 1.00 69.62 191 GLN A N 1
ATOM 1480 C CA . GLN A 1 191 ? -4.728 9.544 -2.423 1.00 69.62 191 GLN A CA 1
ATOM 1481 C C . GLN A 1 191 ? -4.380 8.536 -3.525 1.00 69.62 191 GLN A C 1
ATOM 1483 O O . GLN A 1 191 ? -5.148 8.337 -4.462 1.00 69.62 191 GLN A O 1
ATOM 1488 N N . ALA A 1 192 ? -3.225 7.883 -3.396 1.00 81.25 192 ALA A N 1
ATOM 1489 C CA . ALA A 1 192 ? -2.794 6.858 -4.339 1.00 81.25 192 ALA A CA 1
ATOM 1490 C C . ALA A 1 192 ? -3.790 5.687 -4.400 1.00 81.25 192 ALA A C 1
ATOM 1492 O O . ALA A 1 192 ? -4.110 5.086 -3.370 1.00 81.25 192 ALA A O 1
ATOM 1493 N N . VAL A 1 193 ? -4.222 5.342 -5.614 1.00 86.94 193 VAL A N 1
ATOM 1494 C CA . VAL A 1 193 ? -5.073 4.174 -5.879 1.00 86.94 193 VAL A CA 1
ATOM 1495 C C . VAL A 1 193 ? -4.221 2.905 -5.854 1.00 86.94 193 VAL A C 1
ATOM 1497 O O . VAL A 1 193 ? -3.141 2.848 -6.449 1.00 86.94 193 VAL A O 1
ATOM 1500 N N . VAL A 1 194 ? -4.704 1.874 -5.158 1.00 87.81 194 VAL A N 1
ATOM 1501 C CA . VAL A 1 194 ? -4.034 0.572 -5.083 1.00 87.81 194 VAL A CA 1
ATOM 1502 C C . VAL A 1 194 ? -4.602 -0.336 -6.170 1.00 87.81 194 VAL A C 1
ATOM 1504 O O . VAL A 1 194 ? -5.732 -0.800 -6.066 1.00 87.81 194 VAL A O 1
ATOM 1507 N N . ILE A 1 195 ? -3.811 -0.575 -7.214 1.00 93.12 195 ILE A N 1
ATOM 1508 C CA . ILE A 1 195 ? -4.180 -1.448 -8.337 1.00 93.12 195 ILE A CA 1
ATOM 1509 C C . ILE A 1 195 ? -3.975 -2.919 -7.956 1.00 93.12 195 ILE A C 1
ATOM 1511 O O . ILE A 1 195 ? -2.927 -3.272 -7.412 1.00 93.12 195 ILE A O 1
ATOM 1515 N N . ASP A 1 196 ? -4.969 -3.756 -8.253 1.00 94.19 196 ASP A N 1
ATOM 1516 C CA . ASP A 1 196 ? -4.964 -5.206 -8.033 1.00 94.19 196 ASP A CA 1
ATOM 1517 C C . ASP A 1 196 ? -4.535 -5.971 -9.291 1.00 94.19 196 ASP A C 1
ATOM 1519 O O . ASP A 1 196 ? -3.637 -6.813 -9.239 1.00 94.19 196 ASP A O 1
ATOM 1523 N N . SER A 1 197 ? -5.133 -5.650 -10.442 1.00 93.31 197 SER A N 1
ATOM 1524 C CA . SER A 1 197 ? -4.892 -6.384 -11.686 1.00 93.31 197 SER A CA 1
ATOM 1525 C C . SER A 1 197 ? -4.932 -5.500 -12.931 1.00 93.31 197 SER A C 1
ATOM 1527 O O . SER A 1 197 ? -5.405 -4.363 -12.916 1.00 93.31 197 SER A O 1
ATOM 1529 N N . VAL A 1 198 ? -4.389 -6.038 -14.021 1.00 93.38 198 VAL A N 1
ATOM 1530 C CA . VAL A 1 198 ? -4.258 -5.387 -15.325 1.00 93.38 198 VAL A CA 1
ATOM 1531 C C . VAL A 1 198 ? -4.480 -6.419 -16.423 1.00 93.38 198 VAL A C 1
ATOM 1533 O O . VAL A 1 198 ? -4.059 -7.570 -16.296 1.00 93.38 198 VAL A O 1
ATOM 1536 N N . LYS A 1 199 ? -5.172 -6.022 -17.491 1.00 90.44 199 LYS A N 1
ATOM 1537 C CA . LYS A 1 199 ? -5.371 -6.848 -18.681 1.00 90.44 199 LYS A CA 1
ATOM 1538 C C . LYS A 1 199 ? -5.646 -5.961 -19.886 1.00 90.44 199 LYS A C 1
ATOM 1540 O O . LYS A 1 199 ? -6.606 -5.189 -19.890 1.00 90.44 199 LYS A O 1
ATOM 1545 N N . GLY A 1 200 ? -4.828 -6.107 -20.926 1.00 87.75 200 GLY A N 1
ATOM 1546 C CA . GLY A 1 200 ? -4.917 -5.266 -22.115 1.00 87.75 200 GLY A CA 1
ATOM 1547 C C . GLY A 1 200 ? -4.815 -3.784 -21.746 1.00 87.75 200 GLY A C 1
ATOM 1548 O O . GLY A 1 200 ? -3.846 -3.356 -21.125 1.00 87.75 200 GLY A O 1
ATOM 1549 N N . CYS A 1 201 ? -5.830 -2.997 -22.104 1.00 90.19 201 CYS A N 1
ATOM 1550 C CA . CYS A 1 201 ? -5.874 -1.563 -21.818 1.00 90.19 201 CYS A CA 1
ATOM 1551 C C . CYS A 1 201 ? -6.538 -1.197 -20.483 1.00 90.19 201 CYS A C 1
ATOM 1553 O O . CYS A 1 201 ? -6.647 -0.007 -20.199 1.00 90.19 201 CYS A O 1
ATOM 1555 N N . CYS A 1 202 ? -6.982 -2.160 -19.672 1.00 92.88 202 CYS A N 1
ATOM 1556 C CA . CYS A 1 202 ? -7.721 -1.891 -18.438 1.00 92.88 202 CYS A CA 1
ATOM 1557 C C . CYS A 1 202 ? -6.930 -2.293 -17.188 1.00 92.88 202 CYS A C 1
ATOM 1559 O O . CYS A 1 202 ? -6.151 -3.250 -17.204 1.00 92.88 202 CYS A O 1
ATOM 1561 N N . VAL A 1 203 ? -7.160 -1.563 -16.096 1.00 95.25 203 VAL A N 1
ATOM 1562 C CA . VAL A 1 203 ? -6.691 -1.890 -14.741 1.00 95.25 203 VAL A CA 1
ATOM 1563 C C . VAL A 1 203 ? -7.858 -1.878 -13.761 1.00 95.25 203 VAL A C 1
ATOM 1565 O O . VAL A 1 203 ? -8.786 -1.082 -13.915 1.00 95.25 203 VAL A O 1
ATOM 1568 N N . TRP A 1 204 ? -7.780 -2.726 -12.738 1.00 96.06 204 TRP A N 1
ATOM 1569 C CA . TRP A 1 204 ? -8.759 -2.806 -11.656 1.00 96.06 204 TRP A CA 1
ATOM 1570 C C . TRP A 1 204 ? -8.095 -2.516 -10.316 1.00 96.06 204 TRP A C 1
ATOM 1572 O O . TRP A 1 204 ? -7.011 -3.035 -10.037 1.00 96.06 204 TRP A O 1
ATOM 1582 N N . ASP A 1 205 ? -8.728 -1.687 -9.489 1.00 95.00 205 ASP A N 1
ATOM 1583 C CA . ASP A 1 205 ? -8.263 -1.430 -8.125 1.00 95.00 205 ASP A CA 1
ATOM 1584 C C . ASP A 1 205 ? -8.750 -2.484 -7.119 1.00 95.00 205 ASP A C 1
ATOM 1586 O O . ASP A 1 205 ? -9.570 -3.352 -7.423 1.00 95.00 205 ASP A O 1
ATOM 1590 N N . THR A 1 206 ? -8.233 -2.413 -5.891 1.00 87.25 206 THR A N 1
ATOM 1591 C CA . THR A 1 206 ? -8.603 -3.340 -4.809 1.00 87.25 206 THR A CA 1
ATOM 1592 C C . THR A 1 206 ? -10.047 -3.202 -4.319 1.00 87.25 206 THR A C 1
ATOM 1594 O O . THR A 1 206 ? -10.506 -4.064 -3.568 1.00 87.25 206 THR A O 1
ATOM 1597 N N . ASP A 1 207 ? -10.750 -2.137 -4.712 1.00 84.31 207 ASP A N 1
ATOM 1598 C CA . ASP A 1 207 ? -12.161 -1.902 -4.396 1.00 84.31 207 ASP A CA 1
ATOM 1599 C C . ASP A 1 207 ? -13.093 -2.375 -5.533 1.00 84.31 207 ASP A C 1
ATOM 1601 O O . ASP A 1 207 ? -14.314 -2.390 -5.370 1.00 84.31 207 ASP A O 1
ATOM 1605 N N . GLY A 1 208 ? -12.524 -2.839 -6.653 1.00 89.62 208 GLY A N 1
ATOM 1606 C CA . GLY A 1 208 ? -13.237 -3.376 -7.810 1.00 89.62 208 GLY A CA 1
ATOM 1607 C C . GLY A 1 208 ? -13.586 -2.340 -8.881 1.00 89.62 208 GLY A C 1
ATOM 1608 O O . GLY A 1 208 ? -14.348 -2.661 -9.793 1.00 89.62 208 GLY A O 1
ATOM 1609 N N . ASN A 1 209 ? -13.054 -1.119 -8.799 1.00 92.62 209 ASN A N 1
ATOM 1610 C CA . ASN A 1 209 ? -13.254 -0.098 -9.825 1.00 92.62 209 ASN A CA 1
ATOM 1611 C C . ASN A 1 209 ? -12.382 -0.392 -11.053 1.00 92.62 209 ASN A C 1
ATOM 1613 O O . ASN A 1 209 ? -11.225 -0.790 -10.920 1.00 92.62 209 ASN A O 1
ATOM 1617 N N . GLU A 1 210 ? -12.929 -0.160 -12.246 1.00 96.38 210 GLU A N 1
ATOM 1618 C CA . GLU A 1 210 ? -12.241 -0.345 -13.528 1.00 96.38 210 GLU A CA 1
ATOM 1619 C C . GLU A 1 210 ? -11.808 0.997 -14.128 1.00 96.38 210 GLU A C 1
ATOM 1621 O O . GLU A 1 210 ? -12.572 1.966 -14.139 1.00 96.38 210 GLU A O 1
ATOM 1626 N N . TYR A 1 211 ? -10.597 1.033 -14.689 1.00 95.50 211 TYR A N 1
ATOM 1627 C CA . TYR A 1 211 ? -10.029 2.211 -15.339 1.00 95.50 211 TYR A CA 1
ATOM 1628 C C . TYR A 1 211 ? -9.383 1.862 -16.679 1.00 95.50 211 TYR A C 1
ATOM 1630 O O . TYR A 1 211 ? -8.714 0.836 -16.815 1.00 95.50 211 TYR A O 1
ATOM 1638 N N . VAL A 1 212 ? -9.481 2.782 -17.641 1.00 95.06 212 VAL A N 1
ATOM 1639 C CA . VAL A 1 212 ? -8.668 2.740 -18.865 1.00 95.06 212 VAL A CA 1
ATOM 1640 C C . VAL A 1 212 ? -7.239 3.186 -18.532 1.00 95.06 212 VAL A C 1
ATOM 1642 O O . VAL A 1 212 ? -7.011 4.291 -18.037 1.00 95.06 212 VAL A O 1
ATOM 1645 N N . ASN A 1 213 ? -6.263 2.326 -18.805 1.00 92.44 213 ASN A N 1
ATOM 1646 C CA . ASN A 1 213 ? -4.865 2.480 -18.427 1.00 92.44 213 ASN A CA 1
ATOM 1647 C C . ASN A 1 213 ? -4.052 3.234 -19.490 1.00 92.44 213 ASN A C 1
ATOM 1649 O O . ASN A 1 213 ? -3.414 2.634 -20.352 1.00 92.44 213 ASN A O 1
ATOM 1653 N N . TYR A 1 214 ? -4.017 4.561 -19.382 1.00 91.00 214 TYR A N 1
ATOM 1654 C CA . TYR A 1 214 ? -3.151 5.411 -20.213 1.00 91.00 214 TYR A CA 1
ATOM 1655 C C . TYR A 1 214 ? -1.696 5.490 -19.725 1.00 91.00 214 TYR A C 1
ATOM 1657 O O . TYR A 1 214 ? -0.842 6.008 -20.439 1.00 91.00 214 TYR A O 1
ATOM 1665 N N . VAL A 1 215 ? -1.399 4.995 -18.517 1.00 90.31 215 VAL A N 1
ATOM 1666 C CA . VAL A 1 215 ? -0.039 5.030 -17.952 1.00 90.31 215 VAL A CA 1
ATOM 1667 C C . VAL A 1 215 ? 0.799 3.864 -18.473 1.00 90.31 215 VAL A C 1
ATOM 1669 O O . VAL A 1 215 ? 1.990 4.040 -18.717 1.00 90.31 215 VAL A O 1
ATOM 1672 N N . GLY A 1 216 ? 0.202 2.674 -18.621 1.00 87.88 216 GLY A N 1
ATOM 1673 C CA . GLY A 1 216 ? 0.840 1.501 -19.231 1.00 87.88 216 GLY A CA 1
ATOM 1674 C C . GLY A 1 216 ? 2.222 1.203 -18.646 1.00 87.88 216 GLY A C 1
ATOM 1675 O O . GLY A 1 216 ? 3.200 1.148 -19.384 1.00 87.88 216 GLY A O 1
ATOM 1676 N N . SER A 1 217 ? 2.338 1.165 -17.313 1.00 86.69 217 SER A N 1
ATOM 1677 C CA . SER A 1 217 ? 3.611 0.986 -16.595 1.00 86.69 217 SER A CA 1
ATOM 1678 C C . SER A 1 217 ? 4.764 1.891 -17.087 1.00 86.69 217 SER A C 1
ATOM 1680 O O . SER A 1 217 ? 5.927 1.485 -17.055 1.00 86.69 217 SER A O 1
ATOM 1682 N N . TRP A 1 218 ? 4.449 3.118 -17.518 1.00 87.12 218 TRP A N 1
ATOM 1683 C CA . TRP A 1 218 ? 5.393 4.101 -18.070 1.00 87.12 218 TRP A CA 1
ATOM 1684 C C . TRP A 1 218 ? 6.085 3.659 -19.371 1.00 87.12 218 TRP A C 1
ATOM 1686 O O . TRP A 1 218 ? 7.244 3.996 -19.604 1.00 87.12 218 TRP A O 1
ATOM 1696 N N . GLY A 1 219 ? 5.372 2.919 -20.228 1.00 80.19 219 GLY A N 1
ATOM 1697 C CA . GLY A 1 219 ? 5.832 2.543 -21.572 1.00 80.19 219 GLY A CA 1
ATOM 1698 C C . GLY A 1 219 ? 5.879 1.039 -21.853 1.00 80.19 219 GLY A C 1
ATOM 1699 O O . GLY A 1 219 ? 6.388 0.636 -22.896 1.00 80.19 219 GLY A O 1
ATOM 1700 N N . ARG A 1 220 ? 5.353 0.200 -20.954 1.00 73.69 220 ARG A N 1
ATOM 1701 C CA . ARG A 1 220 ? 5.261 -1.253 -21.134 1.00 73.69 220 ARG A CA 1
ATOM 1702 C C . ARG A 1 220 ? 3.818 -1.722 -20.973 1.00 73.69 220 ARG A C 1
ATOM 1704 O O . ARG A 1 220 ? 3.251 -1.619 -19.890 1.00 73.69 220 ARG A O 1
ATOM 1711 N N . ALA A 1 221 ? 3.249 -2.249 -22.051 1.00 70.56 221 ALA A N 1
ATOM 1712 C CA . ALA A 1 221 ? 1.923 -2.853 -22.030 1.00 70.56 221 ALA A CA 1
ATOM 1713 C C . ALA A 1 221 ? 1.988 -4.317 -21.572 1.00 70.56 221 ALA A C 1
ATOM 1715 O O . ALA A 1 221 ? 2.988 -5.002 -21.808 1.00 70.56 221 ALA A O 1
ATOM 1716 N N . ASP A 1 222 ? 0.914 -4.781 -20.936 1.00 78.31 222 ASP A N 1
ATOM 1717 C CA . ASP A 1 222 ? 0.711 -6.197 -20.649 1.00 78.31 222 ASP A CA 1
ATOM 1718 C C . ASP A 1 222 ? 0.174 -6.908 -21.891 1.00 78.31 222 ASP A C 1
ATOM 1720 O O . ASP A 1 222 ? -0.812 -6.478 -22.492 1.00 78.31 222 ASP A O 1
ATOM 1724 N N . ASP A 1 223 ? 0.843 -7.998 -22.260 1.00 85.31 223 ASP A N 1
ATOM 1725 C CA . ASP A 1 223 ? 0.554 -8.804 -23.442 1.00 85.31 223 ASP A CA 1
ATOM 1726 C C . ASP A 1 223 ? 0.461 -10.285 -23.041 1.00 85.31 223 ASP A C 1
ATOM 1728 O O . ASP A 1 223 ? 1.354 -10.822 -22.373 1.00 85.31 223 ASP A O 1
ATOM 1732 N N . ASP A 1 224 ? -0.631 -10.941 -23.441 1.00 89.50 224 ASP A N 1
ATOM 1733 C CA . ASP A 1 224 ? -0.921 -12.335 -23.101 1.00 89.50 224 ASP A CA 1
ATOM 1734 C C . ASP A 1 224 ? 0.147 -13.305 -23.652 1.00 89.50 224 ASP A C 1
ATOM 1736 O O . ASP A 1 224 ? 0.469 -14.299 -22.994 1.00 89.50 224 ASP A O 1
ATOM 1740 N N . GLU A 1 225 ? 0.749 -13.017 -24.812 1.00 91.12 225 GLU A N 1
ATOM 1741 C CA . GLU A 1 225 ? 1.830 -13.824 -25.393 1.00 91.12 225 GLU A CA 1
ATOM 1742 C C . GLU A 1 225 ? 3.097 -13.746 -24.529 1.00 91.12 225 GLU A C 1
ATOM 1744 O O . GLU A 1 225 ? 3.733 -14.764 -24.233 1.00 91.12 225 GLU A O 1
ATOM 1749 N N . VAL A 1 226 ? 3.422 -12.547 -24.037 1.00 89.94 226 VAL A N 1
ATOM 1750 C CA . VAL A 1 226 ? 4.566 -12.323 -23.140 1.00 89.94 226 VAL A CA 1
ATOM 1751 C C . VAL A 1 226 ? 4.351 -13.025 -21.798 1.00 89.94 226 VAL A C 1
ATOM 1753 O O . VAL A 1 226 ? 5.278 -13.654 -21.277 1.00 89.94 226 VAL A O 1
ATOM 1756 N N . LEU A 1 227 ? 3.138 -12.964 -21.240 1.00 91.44 227 LEU A N 1
ATOM 1757 C CA . LEU A 1 227 ? 2.795 -13.661 -19.996 1.00 91.44 227 LEU A CA 1
ATOM 1758 C C . LEU A 1 227 ? 2.888 -15.184 -20.153 1.00 91.44 227 LEU A C 1
ATOM 1760 O O . LEU A 1 227 ? 3.423 -15.857 -19.268 1.00 91.44 227 LEU A O 1
ATOM 1764 N N . ALA A 1 228 ? 2.433 -15.730 -21.283 1.00 93.88 228 ALA A N 1
ATOM 1765 C CA . ALA A 1 228 ? 2.550 -17.155 -21.582 1.00 93.88 228 ALA A CA 1
ATOM 1766 C C . ALA A 1 228 ? 4.019 -17.596 -21.701 1.00 93.88 228 ALA A C 1
ATOM 1768 O O . ALA A 1 228 ? 4.425 -18.584 -21.082 1.00 93.88 228 ALA A O 1
ATOM 1769 N N . ALA A 1 229 ? 4.844 -16.835 -22.429 1.00 92.44 229 ALA A N 1
ATOM 1770 C CA . ALA A 1 229 ? 6.274 -17.108 -22.556 1.00 92.44 229 ALA A CA 1
ATOM 1771 C C . ALA A 1 229 ? 7.001 -17.047 -21.199 1.00 92.44 229 ALA A C 1
ATOM 1773 O O . ALA A 1 229 ? 7.854 -17.894 -20.898 1.00 92.44 229 ALA A O 1
ATOM 1774 N N . LEU A 1 230 ? 6.637 -16.084 -20.343 1.00 92.88 230 LEU A N 1
ATOM 1775 C CA . LEU A 1 230 ? 7.167 -15.982 -18.986 1.00 92.88 230 LEU A CA 1
ATOM 1776 C C . LEU A 1 230 ? 6.759 -17.193 -18.139 1.00 92.88 230 LEU A C 1
ATOM 1778 O O . LEU A 1 230 ? 7.617 -17.783 -17.483 1.00 92.88 230 LEU A O 1
ATOM 1782 N N . ALA A 1 231 ? 5.489 -17.601 -18.186 1.00 95.31 231 ALA A N 1
ATOM 1783 C CA . ALA A 1 231 ? 4.986 -18.752 -17.440 1.00 95.31 231 ALA A CA 1
ATOM 1784 C C . ALA A 1 231 ? 5.723 -20.050 -17.813 1.00 95.31 231 ALA A C 1
ATOM 1786 O O . ALA A 1 231 ? 6.113 -20.814 -16.928 1.00 95.31 231 ALA A O 1
ATOM 1787 N N . GLU A 1 232 ? 5.983 -20.283 -19.102 1.00 95.19 232 GLU A N 1
ATOM 1788 C CA . GLU A 1 232 ? 6.791 -21.423 -19.552 1.00 95.19 232 GLU A CA 1
ATOM 1789 C C . GLU A 1 232 ? 8.251 -21.324 -19.094 1.00 95.19 232 GLU A C 1
ATOM 1791 O O . GLU A 1 232 ? 8.843 -22.316 -18.664 1.00 95.19 232 GLU A O 1
ATOM 1796 N N . THR A 1 233 ? 8.834 -20.125 -19.129 1.00 92.94 233 THR A N 1
ATOM 1797 C CA . THR A 1 233 ? 10.213 -19.897 -18.672 1.00 92.94 233 THR A CA 1
ATOM 1798 C C . THR A 1 233 ? 10.349 -20.140 -17.169 1.00 92.94 233 THR A C 1
ATOM 1800 O O . THR A 1 233 ? 11.288 -20.807 -16.736 1.00 92.94 233 THR A O 1
ATOM 1803 N N . MET A 1 234 ? 9.373 -19.701 -16.369 1.00 95.62 234 MET A N 1
ATOM 1804 C CA . MET A 1 234 ? 9.357 -19.896 -14.917 1.00 95.62 234 MET A CA 1
ATOM 1805 C C . MET A 1 234 ? 9.376 -21.374 -14.509 1.00 95.62 234 MET A C 1
ATOM 1807 O O . MET A 1 234 ? 9.920 -21.689 -13.451 1.00 95.62 234 MET A O 1
ATOM 1811 N N . LYS A 1 235 ? 8.876 -22.295 -15.349 1.00 95.94 235 LYS A N 1
ATOM 1812 C CA . LYS A 1 235 ? 8.983 -23.748 -15.099 1.00 95.94 235 LYS A CA 1
ATOM 1813 C C . LYS A 1 235 ? 10.430 -24.243 -15.063 1.00 95.94 235 LYS A C 1
ATOM 1815 O O . LYS A 1 235 ? 10.699 -25.276 -14.458 1.00 95.94 235 LYS A O 1
ATOM 1820 N N . LYS A 1 236 ? 11.356 -23.530 -15.709 1.00 93.75 236 LYS A N 1
ATOM 1821 C CA . LYS A 1 236 ? 12.789 -23.856 -15.722 1.00 93.75 236 LYS A CA 1
ATOM 1822 C C . LYS A 1 236 ? 13.532 -23.239 -14.534 1.00 93.75 236 LYS A C 1
ATOM 1824 O O . LYS A 1 236 ? 14.607 -23.718 -14.199 1.00 93.75 236 LYS A O 1
ATOM 1829 N N . GLY A 1 237 ? 12.951 -22.232 -13.880 1.00 91.12 237 GLY A N 1
ATOM 1830 C CA . GLY A 1 237 ? 13.581 -21.420 -12.837 1.00 91.12 237 GLY A CA 1
ATOM 1831 C C . GLY A 1 237 ? 13.789 -19.972 -13.290 1.00 91.12 237 GLY A C 1
ATOM 1832 O O . GLY A 1 237 ? 13.851 -19.685 -14.481 1.00 91.12 237 GLY A O 1
ATOM 1833 N N . THR A 1 238 ? 13.865 -19.043 -12.335 1.00 91.31 238 THR A N 1
ATOM 1834 C CA . THR A 1 238 ? 13.985 -17.593 -12.600 1.00 91.31 238 THR A CA 1
ATOM 1835 C C . THR A 1 238 ? 15.422 -17.072 -12.545 1.00 91.31 238 THR A C 1
ATOM 1837 O O . THR A 1 238 ? 15.681 -15.946 -12.960 1.00 91.31 238 THR A O 1
ATOM 1840 N N . SER A 1 239 ? 16.358 -17.866 -12.019 1.00 91.00 239 SER A N 1
ATOM 1841 C CA . SER A 1 239 ? 17.785 -17.549 -11.945 1.00 91.00 239 SER A CA 1
ATOM 1842 C C . SER A 1 239 ? 18.595 -18.842 -11.883 1.00 91.00 239 SER A C 1
ATOM 1844 O O . SER A 1 239 ? 18.228 -19.763 -11.152 1.00 91.00 239 SER A O 1
ATOM 1846 N N . PHE A 1 240 ? 19.687 -18.908 -12.646 1.00 90.19 240 PHE A N 1
ATOM 1847 C CA . PHE A 1 240 ? 20.492 -20.124 -12.816 1.00 90.19 240 PHE A CA 1
ATOM 1848 C C . PHE A 1 240 ? 21.880 -20.048 -12.169 1.00 90.19 240 PHE A C 1
ATOM 1850 O O . PHE A 1 240 ? 22.534 -21.074 -12.008 1.00 90.19 240 PHE A O 1
ATOM 1857 N N . GLY A 1 241 ? 22.357 -18.848 -11.812 1.00 92.62 241 GLY A N 1
ATOM 1858 C CA . GLY A 1 241 ? 23.717 -18.637 -11.288 1.00 92.62 241 GLY A CA 1
ATOM 1859 C C . GLY A 1 241 ? 24.850 -18.977 -12.273 1.00 92.62 241 GLY A C 1
ATOM 1860 O O . GLY A 1 241 ? 26.018 -18.944 -11.897 1.00 92.62 241 GLY A O 1
ATOM 1861 N N . THR A 1 242 ? 24.514 -19.312 -13.520 1.00 90.88 242 THR A N 1
ATOM 1862 C CA . THR A 1 242 ? 25.416 -19.686 -14.614 1.00 90.88 242 THR A CA 1
ATOM 1863 C C . THR A 1 242 ? 24.746 -19.329 -15.953 1.00 90.88 242 THR A C 1
ATOM 1865 O O . THR A 1 242 ? 23.516 -19.207 -15.963 1.00 90.88 242 THR A O 1
ATOM 1868 N N . PRO A 1 243 ? 25.494 -19.144 -17.059 1.00 91.38 243 PRO A N 1
ATOM 1869 C CA . PRO A 1 24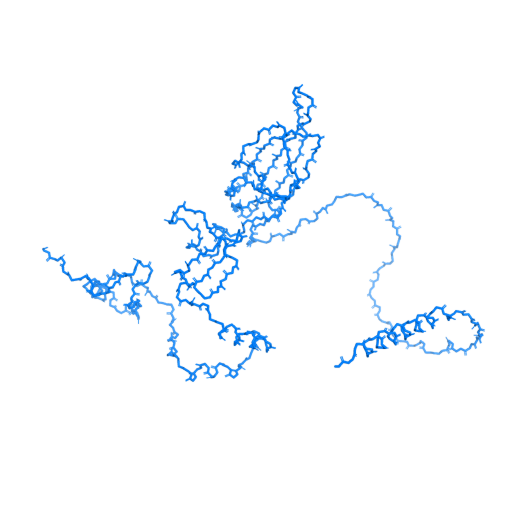3 ? 24.914 -18.742 -18.341 1.00 91.38 243 PRO A CA 1
ATOM 1870 C C . PRO A 1 243 ? 23.851 -19.716 -18.870 1.00 91.38 243 PRO A C 1
ATOM 1872 O O . PRO A 1 243 ? 23.977 -20.934 -18.719 1.00 91.38 243 PRO A O 1
ATOM 1875 N N . CYS A 1 244 ? 22.831 -19.190 -19.550 1.00 88.25 244 CYS A N 1
ATOM 1876 C CA . CYS A 1 244 ? 21.763 -19.966 -20.180 1.00 88.25 244 CYS A CA 1
ATOM 1877 C C . CYS A 1 244 ? 21.545 -19.593 -21.657 1.00 88.25 244 CYS A C 1
ATOM 1879 O O . CYS A 1 244 ? 21.833 -18.484 -22.099 1.00 88.25 244 CYS A O 1
ATOM 1881 N N . LEU A 1 245 ? 20.995 -20.528 -22.443 1.00 90.19 245 LEU A N 1
ATOM 1882 C CA . LEU A 1 245 ? 20.807 -20.352 -23.891 1.00 90.19 245 LEU A CA 1
ATOM 1883 C C . LEU A 1 245 ? 19.947 -19.127 -24.252 1.00 90.19 245 LEU A C 1
ATOM 1885 O O . LEU A 1 245 ? 20.187 -18.495 -25.277 1.00 90.19 245 LEU A O 1
ATOM 1889 N N . SER A 1 246 ? 18.971 -18.768 -23.412 1.00 86.31 246 SER A N 1
ATOM 1890 C CA . SER A 1 246 ? 18.122 -17.591 -23.632 1.00 86.31 246 SER A CA 1
ATOM 1891 C C . SER A 1 246 ? 18.898 -16.273 -23.638 1.00 86.31 246 SER A C 1
ATOM 1893 O O . SER A 1 246 ? 18.462 -15.340 -24.302 1.00 86.31 246 SER A O 1
ATOM 1895 N N . GLU A 1 247 ? 20.048 -16.190 -22.960 1.00 86.75 247 GLU A N 1
ATOM 1896 C CA . GLU A 1 247 ? 20.915 -15.004 -23.014 1.00 86.75 247 GLU A CA 1
ATOM 1897 C C . GLU A 1 247 ? 21.534 -14.827 -24.407 1.00 86.75 247 GLU A C 1
ATOM 1899 O O . GLU A 1 247 ? 21.535 -13.720 -24.940 1.00 86.75 247 GLU A O 1
ATOM 1904 N N . ASN A 1 248 ? 21.982 -15.918 -25.039 1.00 85.62 248 ASN A N 1
ATOM 1905 C CA . ASN A 1 248 ? 22.526 -15.882 -26.402 1.00 85.62 248 ASN A CA 1
ATOM 1906 C C . ASN A 1 248 ? 21.440 -15.548 -27.426 1.00 85.62 248 ASN A C 1
ATOM 1908 O O . ASN A 1 248 ? 21.634 -14.701 -28.289 1.00 85.62 248 ASN A O 1
ATOM 1912 N N . VAL A 1 249 ? 20.272 -16.177 -27.282 1.00 87.12 249 VAL A N 1
ATOM 1913 C CA . VAL A 1 249 ? 19.107 -15.931 -28.138 1.00 87.12 249 VAL A CA 1
ATOM 1914 C C . VAL A 1 249 ? 18.664 -14.462 -28.048 1.00 87.12 249 VAL A C 1
ATOM 1916 O O . VAL A 1 249 ? 18.353 -13.851 -29.067 1.00 87.12 249 VAL A O 1
ATOM 1919 N N . LEU A 1 250 ? 18.704 -13.851 -26.857 1.00 84.25 250 LEU A N 1
ATOM 1920 C CA . LEU A 1 250 ? 18.452 -12.416 -26.687 1.00 84.25 250 LEU A CA 1
ATOM 1921 C C . LEU A 1 250 ? 19.539 -11.546 -27.342 1.00 84.25 250 LEU A C 1
ATOM 1923 O O . LEU A 1 250 ? 19.214 -10.533 -27.959 1.00 84.25 250 LEU A O 1
ATOM 1927 N N . ALA A 1 251 ? 20.813 -11.933 -27.232 1.00 80.56 251 ALA A N 1
ATOM 1928 C CA . ALA A 1 251 ? 21.921 -11.211 -27.858 1.00 80.56 251 ALA A CA 1
ATOM 1929 C C . ALA A 1 251 ? 21.828 -11.218 -29.397 1.00 80.56 251 ALA A C 1
ATOM 1931 O O . ALA A 1 251 ? 22.103 -10.200 -30.032 1.00 80.56 251 ALA A O 1
ATOM 1932 N N . GLU A 1 252 ? 21.386 -12.329 -29.990 1.0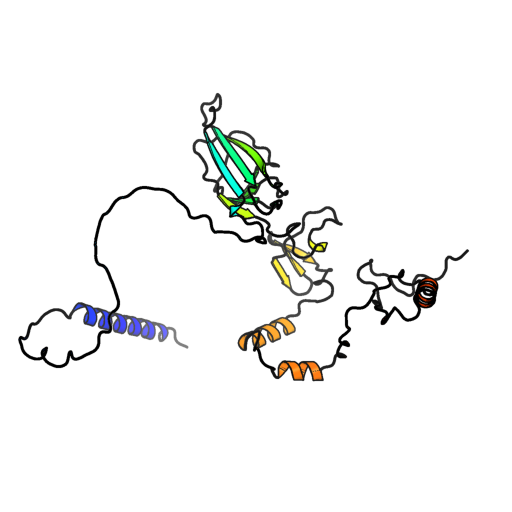0 82.69 252 GLU A N 1
ATOM 1933 C CA . GLU A 1 252 ? 21.155 -12.467 -31.435 1.00 82.69 252 GLU A CA 1
ATOM 1934 C C . GLU A 1 252 ? 19.964 -11.633 -31.936 1.00 82.69 252 GLU A C 1
ATOM 1936 O O . GLU A 1 252 ? 19.996 -11.135 -33.061 1.00 82.69 252 GLU A O 1
ATOM 1941 N N . MET A 1 253 ? 18.934 -11.429 -31.104 1.00 79.88 253 MET A N 1
ATOM 1942 C CA . MET A 1 253 ? 17.753 -10.621 -31.449 1.00 79.88 253 MET A CA 1
ATOM 1943 C C . MET A 1 253 ? 18.009 -9.109 -31.483 1.00 79.88 253 MET A C 1
ATOM 1945 O O . MET A 1 253 ? 17.176 -8.360 -31.989 1.00 79.88 253 MET A O 1
ATOM 1949 N N . GLY A 1 254 ? 19.169 -8.655 -31.007 1.00 56.94 254 GLY A N 1
ATOM 1950 C CA . GLY A 1 254 ? 19.624 -7.285 -31.190 1.00 56.94 254 GLY A CA 1
ATOM 1951 C C . GLY A 1 254 ? 19.110 -6.292 -30.144 1.00 56.94 254 GLY A C 1
ATOM 1952 O O . GLY A 1 254 ? 17.957 -5.868 -30.112 1.00 56.94 254 GLY A O 1
ATOM 1953 N N . SER A 1 255 ? 20.047 -5.794 -29.348 1.00 54.78 255 SER A N 1
ATOM 1954 C CA . SER A 1 255 ? 20.130 -4.382 -28.975 1.00 54.78 255 SER A CA 1
ATOM 1955 C C . SER A 1 255 ? 21.609 -4.034 -28.825 1.00 54.78 255 SER A C 1
ATOM 1957 O O . SER A 1 255 ? 22.384 -4.897 -28.403 1.00 54.78 255 SER A O 1
ATOM 1959 N N . PRO A 1 256 ? 22.041 -2.816 -29.200 1.00 51.22 256 PRO A N 1
ATOM 1960 C CA . PRO A 1 256 ? 23.414 -2.398 -28.974 1.00 51.22 256 PRO A CA 1
ATOM 1961 C C . PRO A 1 256 ? 23.714 -2.536 -27.484 1.00 51.22 256 PRO A C 1
ATOM 1963 O O . PRO A 1 256 ? 22.974 -2.025 -26.643 1.00 51.22 256 PRO A O 1
ATOM 1966 N N . THR A 1 257 ? 24.789 -3.244 -27.156 1.00 49.59 257 THR A N 1
ATOM 1967 C CA . THR A 1 257 ? 25.344 -3.267 -25.807 1.00 49.59 257 THR A CA 1
ATOM 1968 C C . THR A 1 257 ? 25.546 -1.812 -25.379 1.00 49.59 257 THR A C 1
ATOM 1970 O O . THR A 1 257 ? 26.309 -1.104 -26.045 1.00 49.59 257 THR A O 1
ATOM 1973 N N . PRO A 1 258 ? 24.875 -1.305 -24.325 1.00 50.66 258 PRO A N 1
ATOM 1974 C CA . PRO A 1 258 ? 25.211 0.015 -23.828 1.00 50.66 258 PRO A CA 1
ATOM 1975 C C . PRO A 1 258 ? 26.678 -0.032 -23.379 1.00 50.66 258 PRO A C 1
ATOM 1977 O O . PRO A 1 258 ? 27.081 -0.997 -22.718 1.00 50.66 258 PRO A O 1
ATOM 1980 N N . PRO A 1 259 ? 27.507 0.962 -23.737 1.00 47.69 259 PRO A N 1
ATOM 1981 C CA . PRO A 1 259 ? 28.868 1.011 -23.240 1.00 47.69 259 PRO A CA 1
ATOM 1982 C C . PRO A 1 259 ? 28.840 1.053 -21.712 1.00 47.69 259 PRO A C 1
ATOM 1984 O O . PRO A 1 259 ? 28.038 1.765 -21.102 1.00 47.69 259 PRO A O 1
ATOM 1987 N N . VAL A 1 260 ? 29.727 0.292 -21.079 1.00 44.78 260 VAL A N 1
ATOM 1988 C CA . VAL A 1 260 ? 29.939 0.386 -19.636 1.00 44.78 260 VAL A CA 1
ATOM 1989 C C . VAL A 1 260 ? 30.669 1.702 -19.368 1.00 44.78 260 VAL A C 1
ATOM 1991 O O . VAL A 1 260 ? 31.862 1.818 -19.639 1.00 44.78 260 VAL A O 1
ATOM 1994 N N . PHE A 1 261 ? 29.962 2.710 -18.857 1.00 49.00 261 PHE A N 1
ATOM 1995 C CA . PHE A 1 261 ? 30.561 3.996 -18.494 1.00 49.00 261 PHE A CA 1
ATOM 1996 C C . PHE A 1 261 ? 30.944 4.027 -17.007 1.00 49.00 261 PHE A C 1
ATOM 1998 O O . PHE A 1 261 ? 30.131 3.731 -16.129 1.00 49.00 261 PHE A O 1
ATOM 2005 N N . GLN A 1 262 ? 32.187 4.418 -16.709 1.00 45.22 262 GLN A N 1
ATOM 2006 C CA . GLN A 1 262 ? 32.598 4.806 -15.355 1.00 45.22 262 GLN A CA 1
ATOM 2007 C C . GLN A 1 262 ? 31.886 6.103 -14.939 1.00 45.22 262 GLN A C 1
ATOM 2009 O O . GLN A 1 262 ? 31.604 6.954 -15.780 1.00 45.22 262 GLN A O 1
ATOM 2014 N N . ARG A 1 263 ? 31.603 6.272 -13.637 1.00 41.72 263 ARG A N 1
ATOM 2015 C CA . ARG A 1 263 ? 31.040 7.526 -13.104 1.00 41.72 263 ARG A CA 1
ATOM 2016 C C . ARG A 1 263 ? 31.967 8.692 -13.437 1.00 41.72 263 ARG A C 1
ATOM 2018 O O . ARG A 1 263 ? 33.128 8.675 -13.042 1.00 41.72 263 ARG A O 1
ATOM 2025 N N . GLN A 1 264 ? 31.423 9.706 -14.096 1.00 54.12 264 GLN A N 1
ATOM 2026 C CA . GLN A 1 264 ? 32.123 10.936 -14.452 1.00 54.12 264 GLN A CA 1
ATOM 2027 C C . GLN A 1 264 ? 31.245 12.162 -14.144 1.00 54.12 264 GLN A C 1
ATOM 2029 O O . GLN A 1 264 ? 30.047 11.994 -13.881 1.00 54.12 264 GLN A O 1
ATOM 2034 N N . PRO A 1 265 ? 31.817 13.380 -14.115 1.00 54.19 265 PRO A N 1
ATOM 2035 C CA . PRO A 1 265 ? 31.079 14.600 -13.801 1.00 54.19 265 PRO A CA 1
ATOM 2036 C C . PRO A 1 265 ? 29.922 14.837 -14.782 1.00 54.19 265 PRO A C 1
ATOM 2038 O O . PRO A 1 265 ? 30.083 14.711 -15.994 1.00 54.19 265 PRO A O 1
ATOM 2041 N N . LEU A 1 266 ? 28.747 15.185 -14.250 1.00 56.62 266 LEU A N 1
ATOM 2042 C CA . LEU A 1 266 ? 27.546 15.496 -15.031 1.00 56.62 266 LEU A CA 1
ATOM 2043 C C . LEU A 1 266 ? 27.364 17.013 -15.117 1.00 56.62 266 LEU A C 1
ATOM 2045 O O . LEU A 1 266 ? 27.073 17.660 -14.111 1.00 56.62 266 LEU A O 1
ATOM 2049 N N . LEU A 1 267 ? 27.468 17.562 -16.326 1.00 60.03 267 LEU A N 1
ATOM 2050 C CA . LEU A 1 267 ? 27.043 18.928 -16.631 1.00 60.03 267 LEU A CA 1
ATOM 2051 C C . LEU A 1 267 ? 25.577 18.901 -17.082 1.00 60.03 267 LEU A C 1
ATOM 2053 O O . LEU A 1 267 ? 25.207 18.112 -17.949 1.00 60.03 267 LEU A O 1
ATOM 2057 N N . LYS A 1 268 ? 24.731 19.746 -16.481 1.00 65.38 268 LYS A N 1
ATOM 2058 C CA . LYS A 1 268 ? 23.309 19.870 -16.841 1.00 65.38 268 LYS A CA 1
ATOM 2059 C C . LYS A 1 268 ? 23.099 21.100 -17.714 1.00 65.38 268 LYS A C 1
ATOM 2061 O O . LYS A 1 268 ? 23.613 22.173 -17.416 1.00 65.38 268 LYS A O 1
ATOM 2066 N N . THR A 1 269 ? 22.317 20.958 -18.774 1.00 63.16 269 THR A N 1
ATOM 2067 C CA . THR A 1 269 ? 21.900 22.063 -19.645 1.00 63.16 269 THR A CA 1
ATOM 2068 C C . THR A 1 269 ? 20.393 21.972 -19.872 1.00 63.16 269 THR A C 1
ATOM 2070 O O . THR A 1 269 ? 19.816 20.898 -19.712 1.00 63.16 269 THR A O 1
ATOM 2073 N N . LEU A 1 270 ? 19.744 23.094 -20.183 1.00 64.69 270 LEU A N 1
ATOM 2074 C CA . LEU A 1 270 ? 18.325 23.107 -20.537 1.00 64.69 270 LEU A CA 1
ATOM 2075 C C . LEU A 1 270 ? 18.104 22.341 -21.850 1.00 64.69 270 LEU A C 1
ATOM 2077 O O . LEU A 1 270 ? 18.889 22.472 -22.792 1.00 64.69 270 LEU A O 1
ATOM 2081 N N . ASN A 1 271 ? 17.030 21.550 -21.914 1.00 61.00 271 ASN A N 1
ATOM 2082 C CA . ASN A 1 271 ? 16.642 20.862 -23.144 1.00 61.00 271 ASN A CA 1
ATOM 2083 C C . ASN A 1 271 ? 16.376 21.895 -24.254 1.00 61.00 271 ASN A C 1
ATOM 2085 O O . ASN A 1 271 ? 15.735 22.913 -24.004 1.00 61.00 271 ASN A O 1
ATOM 2089 N N . ASN A 1 272 ? 16.828 21.599 -25.478 1.00 68.19 272 ASN A N 1
ATOM 2090 C CA . ASN A 1 272 ? 16.679 22.434 -26.682 1.00 68.19 272 ASN A CA 1
ATOM 2091 C C . ASN A 1 272 ? 17.446 23.771 -26.720 1.00 68.19 272 ASN A C 1
ATOM 2093 O O . ASN A 1 272 ? 17.193 24.567 -27.619 1.00 68.19 272 ASN A O 1
ATOM 2097 N N . ASP A 1 273 ? 18.416 24.012 -25.832 1.00 80.38 273 ASP A N 1
ATOM 2098 C CA . ASP A 1 273 ? 19.290 25.194 -25.906 1.00 80.38 273 ASP A CA 1
ATOM 2099 C C . ASP A 1 273 ? 20.705 24.821 -26.376 1.00 80.38 273 ASP A C 1
ATOM 2101 O O . ASP A 1 273 ? 21.603 24.512 -25.587 1.00 80.38 273 ASP A O 1
ATOM 2105 N N . THR A 1 274 ? 20.914 24.843 -27.693 1.00 79.56 274 THR A N 1
ATOM 2106 C CA . THR A 1 274 ? 22.208 24.501 -28.303 1.00 79.56 274 THR A CA 1
ATOM 2107 C C . THR A 1 274 ? 23.312 25.485 -27.923 1.00 79.56 274 THR A C 1
ATOM 2109 O O . THR A 1 274 ? 24.463 25.082 -27.766 1.00 79.56 274 THR A O 1
ATOM 2112 N N . SER A 1 275 ? 22.979 26.763 -27.723 1.00 81.56 275 SER A N 1
ATOM 2113 C CA . SER A 1 275 ? 23.948 27.791 -27.338 1.00 81.56 275 SER A CA 1
ATOM 2114 C C . SER A 1 275 ? 24.438 27.588 -25.906 1.00 81.56 275 SER A C 1
ATOM 2116 O O . SER A 1 275 ? 25.638 27.697 -25.646 1.00 81.56 275 SER A O 1
ATOM 2118 N N . ALA A 1 276 ? 23.549 27.220 -24.982 1.00 80.88 276 ALA A N 1
ATOM 2119 C CA . ALA A 1 276 ? 23.938 26.846 -23.628 1.00 80.88 276 ALA A CA 1
ATOM 2120 C C . ALA A 1 276 ? 24.792 25.570 -23.608 1.00 80.88 276 ALA A C 1
ATOM 2122 O O . ALA A 1 276 ? 25.757 25.501 -22.842 1.00 80.88 276 ALA A O 1
ATOM 2123 N N . VAL A 1 277 ? 24.495 24.585 -24.467 1.00 81.31 277 VAL A N 1
ATOM 2124 C CA . VAL A 1 277 ? 25.322 23.372 -24.593 1.00 81.31 277 VAL A CA 1
ATOM 2125 C C . VAL A 1 277 ? 26.725 23.750 -25.062 1.00 81.31 277 VAL A C 1
ATOM 2127 O O . VAL A 1 277 ? 27.705 23.413 -24.400 1.00 81.31 277 VAL A O 1
ATOM 2130 N N . GLU A 1 278 ? 26.842 24.515 -26.147 1.00 82.69 278 GLU A N 1
ATOM 2131 C CA . GLU A 1 278 ? 28.139 24.968 -26.653 1.00 82.69 278 GLU A CA 1
ATOM 2132 C C . GLU A 1 278 ? 28.940 25.755 -25.613 1.00 82.69 278 GLU A C 1
ATOM 2134 O O . GLU A 1 278 ? 30.142 25.529 -25.458 1.00 82.69 278 GLU A O 1
ATOM 2139 N N . ASN A 1 279 ? 28.294 26.673 -24.892 1.00 84.19 279 ASN A N 1
ATOM 2140 C CA . ASN A 1 279 ? 28.949 27.467 -23.856 1.00 84.19 279 ASN A CA 1
ATOM 2141 C C . ASN A 1 279 ? 29.432 26.588 -22.697 1.00 84.19 279 ASN A C 1
ATOM 2143 O O . ASN A 1 279 ? 30.551 26.773 -22.223 1.00 84.19 279 ASN A O 1
ATOM 2147 N N . ASN A 1 280 ? 28.653 25.585 -22.289 1.00 81.06 280 ASN A N 1
ATOM 2148 C CA . ASN A 1 280 ? 29.064 24.638 -21.254 1.00 81.06 280 ASN A CA 1
ATOM 2149 C C . ASN A 1 280 ? 30.266 23.789 -21.683 1.00 81.06 280 ASN A C 1
ATOM 2151 O O . ASN A 1 280 ? 31.188 23.606 -20.890 1.00 81.06 280 ASN A O 1
ATOM 2155 N N . PHE A 1 281 ? 30.314 23.327 -22.934 1.00 83.00 281 PHE A N 1
ATOM 2156 C CA . PHE A 1 281 ? 31.478 22.602 -23.457 1.00 83.00 281 PHE A CA 1
ATOM 2157 C C . PHE A 1 281 ? 32.718 23.495 -23.590 1.00 83.00 281 PHE A C 1
ATOM 2159 O O . PHE A 1 281 ? 33.834 23.053 -23.316 1.00 83.00 281 PHE A O 1
ATOM 2166 N N . LYS A 1 282 ? 32.541 24.763 -23.982 1.00 84.81 282 LYS A N 1
ATOM 2167 C CA . LYS A 1 282 ? 33.637 25.743 -24.069 1.00 84.81 282 LYS A CA 1
ATOM 2168 C C . LYS A 1 282 ? 34.208 26.094 -22.693 1.00 84.81 282 LYS A C 1
ATOM 2170 O O . LYS A 1 282 ? 35.423 26.254 -22.592 1.00 84.81 282 LYS A O 1
ATOM 2175 N N . SER A 1 283 ? 33.361 26.201 -21.670 1.00 86.12 283 SER A N 1
ATOM 2176 C CA . SER A 1 283 ? 33.757 26.567 -20.303 1.00 86.12 283 SER A CA 1
ATOM 2177 C C . SER A 1 283 ? 34.347 25.405 -19.501 1.00 86.12 283 SER A C 1
ATOM 2179 O O . SER A 1 283 ? 35.140 25.651 -18.602 1.00 86.12 283 SER A O 1
ATOM 2181 N N . ASN A 1 284 ? 34.015 24.156 -19.844 1.00 82.38 284 ASN A N 1
ATOM 2182 C CA . ASN A 1 284 ? 34.464 22.954 -19.127 1.00 82.38 284 ASN A CA 1
ATOM 2183 C C . ASN A 1 284 ? 35.283 22.026 -20.047 1.00 82.38 284 ASN A C 1
ATOM 2185 O O . ASN A 1 284 ? 35.030 20.825 -20.143 1.00 82.38 284 ASN A O 1
ATOM 2189 N N . LYS A 1 285 ? 36.232 22.584 -20.811 1.00 80.31 285 LYS A N 1
ATOM 2190 C CA . LYS A 1 285 ? 37.025 21.814 -21.787 1.00 80.31 285 LYS A CA 1
ATOM 2191 C C . LYS A 1 285 ? 37.790 20.674 -21.113 1.00 80.31 285 LYS A C 1
ATOM 2193 O O . LYS A 1 285 ? 38.593 20.908 -20.219 1.00 80.31 285 LYS A O 1
ATOM 2198 N N . GLY A 1 286 ? 37.602 19.459 -21.624 1.00 78.44 286 GLY A N 1
ATOM 2199 C CA . GLY A 1 286 ? 38.287 18.259 -21.137 1.00 78.44 286 GLY A CA 1
ATOM 2200 C C . GLY A 1 286 ? 37.605 17.566 -19.954 1.00 78.44 286 GLY A C 1
ATOM 2201 O O . GLY A 1 286 ? 38.085 16.516 -19.544 1.00 78.44 286 GLY A O 1
ATOM 2202 N N . GLU A 1 287 ? 36.493 18.102 -19.439 1.00 80.31 287 GLU A N 1
ATOM 2203 C CA . GLU A 1 287 ? 35.760 17.508 -18.312 1.00 80.31 287 GLU A CA 1
ATOM 2204 C C . GLU A 1 287 ? 34.581 16.594 -18.714 1.00 80.31 287 GLU A C 1
ATOM 2206 O O . GLU A 1 287 ? 34.479 15.498 -18.159 1.00 80.31 287 GLU A O 1
ATOM 2211 N N . PRO A 1 288 ? 33.672 16.964 -19.645 1.00 75.50 288 PRO A N 1
ATOM 2212 C CA . PRO A 1 288 ? 32.548 16.101 -20.001 1.00 75.50 288 PRO A CA 1
ATOM 2213 C C . PRO A 1 288 ? 32.973 14.941 -20.909 1.00 75.50 288 PRO A C 1
ATOM 2215 O O . PRO A 1 288 ? 33.477 15.147 -22.012 1.00 75.50 288 PRO A O 1
ATOM 2218 N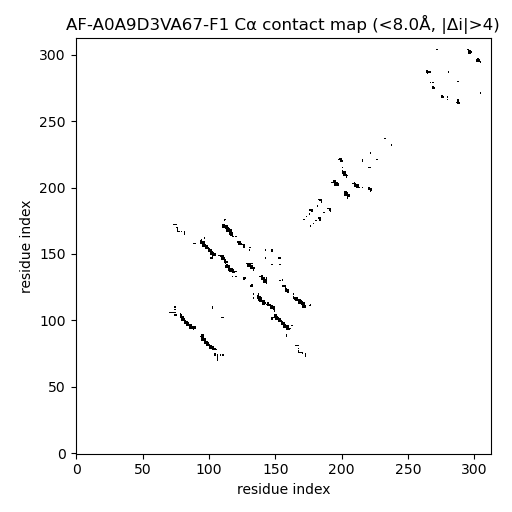 N . ALA A 1 289 ? 32.687 13.712 -20.473 1.00 75.19 289 ALA A N 1
ATOM 2219 C CA . ALA A 1 289 ? 32.987 12.491 -21.228 1.00 75.19 289 ALA A CA 1
ATOM 2220 C C . ALA A 1 289 ? 31.860 12.010 -22.152 1.00 75.19 289 ALA A C 1
ATOM 2222 O O . ALA A 1 289 ? 32.114 11.241 -23.078 1.00 75.19 289 ALA A O 1
ATOM 2223 N N . ALA A 1 290 ? 30.618 12.429 -21.904 1.00 74.94 290 ALA A N 1
ATOM 2224 C CA . ALA A 1 290 ? 29.465 12.045 -22.708 1.00 74.94 290 ALA A CA 1
ATOM 2225 C C . ALA A 1 290 ? 28.337 13.078 -22.596 1.00 74.94 290 ALA A C 1
ATOM 2227 O O . ALA A 1 290 ? 28.225 13.788 -21.596 1.00 74.94 290 ALA A O 1
ATOM 2228 N N . ILE A 1 291 ? 27.471 13.106 -23.609 1.00 76.62 291 ILE A N 1
ATOM 2229 C CA . ILE A 1 291 ? 26.170 13.779 -23.563 1.00 76.62 291 ILE A CA 1
ATOM 2230 C C . ILE A 1 291 ? 25.108 12.690 -23.446 1.00 76.62 291 ILE A C 1
ATOM 2232 O O . ILE A 1 291 ? 25.073 11.773 -24.265 1.00 76.62 291 ILE A O 1
ATOM 2236 N N . ILE A 1 292 ? 24.240 12.800 -22.441 1.00 80.00 292 ILE A N 1
ATOM 2237 C CA . ILE A 1 292 ? 23.058 11.947 -22.297 1.00 80.00 292 ILE A CA 1
ATOM 2238 C C . ILE A 1 292 ? 21.844 12.815 -22.606 1.00 80.00 292 ILE A C 1
ATOM 2240 O O . ILE A 1 292 ? 21.617 13.822 -21.938 1.00 80.00 292 ILE A O 1
ATOM 2244 N N . LEU A 1 293 ? 21.084 12.427 -23.626 1.00 79.94 293 LEU A N 1
ATOM 2245 C CA . LEU A 1 293 ? 19.888 13.133 -24.071 1.00 79.94 293 LEU A CA 1
ATOM 2246 C C . LEU A 1 293 ? 18.769 12.119 -24.310 1.00 79.94 293 LEU A C 1
ATOM 2248 O O . LEU A 1 293 ? 18.986 11.106 -24.972 1.00 79.94 293 LEU A O 1
ATOM 2252 N N . GLU A 1 294 ? 17.572 12.415 -23.806 1.00 75.62 294 GLU A N 1
ATOM 2253 C CA . GLU A 1 294 ? 16.346 11.753 -24.254 1.00 75.62 294 GLU A CA 1
ATOM 2254 C C . GLU A 1 294 ? 15.925 12.386 -25.593 1.00 75.62 294 GLU A C 1
ATOM 2256 O O . GLU A 1 294 ? 15.637 13.585 -25.619 1.00 75.62 294 GLU A O 1
ATOM 2261 N N . PRO A 1 295 ? 15.874 11.634 -26.711 1.00 74.12 295 PRO A N 1
ATOM 2262 C CA . PRO A 1 295 ? 15.487 12.191 -28.012 1.00 74.12 295 PRO A CA 1
ATOM 2263 C C . PRO A 1 295 ? 14.065 12.763 -28.035 1.00 74.12 295 PRO A C 1
ATOM 2265 O O . PRO A 1 295 ? 13.743 13.591 -28.876 1.00 74.12 295 PRO A O 1
ATOM 2268 N N . LEU A 1 296 ? 13.206 12.313 -27.124 1.00 74.81 296 LEU A N 1
ATOM 2269 C CA . LEU A 1 296 ? 11.909 12.904 -26.829 1.00 74.81 296 LEU A CA 1
ATOM 2270 C C . LEU A 1 296 ? 11.787 12.938 -25.312 1.00 74.81 296 LEU A C 1
ATOM 2272 O O . LEU A 1 296 ? 11.848 11.888 -24.673 1.00 74.81 296 LEU A O 1
ATOM 2276 N N . ALA A 1 297 ? 11.649 14.131 -24.738 1.00 76.75 297 ALA A N 1
ATOM 2277 C CA . ALA A 1 297 ? 11.556 14.269 -23.292 1.00 76.75 297 ALA A CA 1
ATOM 2278 C C . ALA A 1 297 ? 10.216 13.690 -22.814 1.00 76.75 297 ALA A C 1
ATOM 2280 O O . ALA A 1 297 ? 9.159 14.260 -23.086 1.00 76.75 297 ALA A O 1
ATOM 2281 N N . GLY A 1 298 ? 10.263 12.554 -22.116 1.00 79.00 298 GLY A N 1
ATOM 2282 C CA . GLY A 1 298 ? 9.065 11.885 -21.590 1.00 79.00 298 GLY A CA 1
ATOM 2283 C C . GLY A 1 298 ? 8.682 12.353 -20.185 1.00 79.00 298 GLY A C 1
ATOM 2284 O O . GLY A 1 298 ? 7.515 12.333 -19.806 1.00 79.00 298 GLY A O 1
ATOM 2285 N N . ASN A 1 299 ? 9.668 12.826 -19.419 1.00 83.19 299 ASN A N 1
ATOM 2286 C CA . ASN A 1 299 ? 9.534 13.094 -17.984 1.00 83.19 299 ASN A CA 1
ATOM 2287 C C . ASN A 1 299 ? 9.226 14.565 -17.634 1.00 83.19 299 ASN A C 1
ATOM 2289 O O . ASN A 1 299 ? 9.088 14.899 -16.459 1.00 83.19 299 ASN A O 1
ATOM 2293 N N . LEU A 1 300 ? 9.117 15.449 -18.633 1.00 74.88 300 LEU A N 1
ATOM 2294 C CA . LEU A 1 300 ? 8.846 16.890 -18.474 1.00 74.88 300 LEU A CA 1
ATOM 2295 C C . LEU A 1 300 ? 7.489 17.303 -19.077 1.00 74.88 300 LEU A C 1
ATOM 2297 O O . LEU A 1 300 ? 7.274 18.467 -19.408 1.00 74.88 300 LEU A O 1
ATOM 2301 N N . GLY A 1 301 ? 6.585 16.333 -19.248 1.00 68.75 301 GLY A N 1
ATOM 2302 C CA . GLY A 1 301 ? 5.506 16.426 -20.229 1.00 68.75 301 GLY A CA 1
ATOM 2303 C C . GLY A 1 301 ? 6.053 16.122 -21.624 1.00 68.75 301 GLY A C 1
ATOM 2304 O O .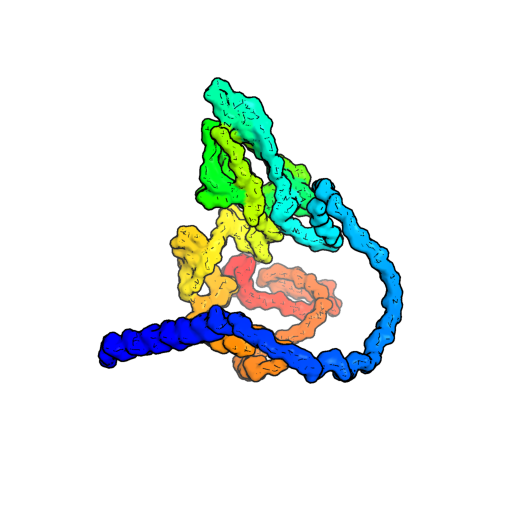 GLY A 1 301 ? 7.235 16.330 -21.885 1.00 68.75 301 GLY A O 1
ATOM 2305 N N . TYR A 1 302 ? 5.222 15.575 -22.512 1.00 65.69 302 TYR A N 1
ATOM 2306 C CA . TYR A 1 302 ? 5.646 15.226 -23.868 1.00 65.69 302 TYR A CA 1
ATOM 2307 C C . TYR A 1 302 ? 6.025 16.501 -24.639 1.00 65.69 302 TYR A C 1
ATOM 2309 O O . TYR A 1 302 ? 5.166 17.197 -25.182 1.00 65.69 302 TYR A O 1
ATOM 2317 N N . LEU A 1 303 ? 7.318 16.833 -24.643 1.00 63.97 303 LEU A N 1
ATOM 2318 C CA . LEU A 1 303 ? 7.867 17.996 -25.331 1.00 63.97 303 LEU A CA 1
ATOM 2319 C C . LEU A 1 303 ? 8.460 17.538 -26.658 1.00 63.97 303 LEU A C 1
ATOM 2321 O O . LEU A 1 303 ? 9.499 16.877 -26.704 1.00 63.97 303 LEU A O 1
ATOM 2325 N N . ASN A 1 304 ? 7.794 17.904 -27.749 1.00 56.59 304 ASN A N 1
ATOM 2326 C CA . ASN A 1 304 ? 8.315 17.651 -29.080 1.00 56.59 304 ASN A CA 1
ATOM 2327 C C . ASN A 1 304 ? 9.499 18.595 -29.358 1.00 56.59 304 ASN A C 1
ATOM 2329 O O . ASN A 1 304 ? 9.356 19.817 -29.292 1.00 56.59 304 ASN A O 1
ATOM 2333 N N . LEU A 1 305 ? 10.667 18.043 -29.703 1.00 54.69 305 LEU A N 1
ATOM 2334 C CA . LEU A 1 305 ? 11.866 18.839 -29.989 1.00 54.69 305 LEU A CA 1
ATOM 2335 C C . LEU A 1 305 ? 11.709 19.746 -31.228 1.00 54.69 305 LEU A C 1
ATOM 2337 O O . LEU A 1 305 ? 12.497 20.669 -31.408 1.00 54.69 305 LEU A O 1
ATOM 2341 N N . THR A 1 306 ? 10.686 19.545 -32.070 1.00 55.78 306 THR A N 1
ATOM 2342 C CA . THR A 1 306 ? 10.443 20.392 -33.254 1.00 55.78 306 THR A CA 1
ATOM 2343 C C . THR A 1 306 ? 9.558 21.619 -33.010 1.00 55.78 306 THR A C 1
ATOM 2345 O O . THR A 1 306 ? 9.462 22.461 -33.903 1.00 55.78 306 THR A O 1
ATOM 2348 N N . SER A 1 307 ? 8.882 21.752 -31.860 1.00 45.06 307 SER A N 1
ATOM 2349 C CA . SER A 1 307 ? 7.836 22.779 -31.671 1.00 45.06 307 SER A CA 1
ATOM 2350 C C . SER A 1 307 ? 8.290 24.089 -31.016 1.00 45.06 307 SER A C 1
ATOM 2352 O O . SER A 1 307 ? 7.457 24.956 -30.778 1.00 45.06 307 SER A O 1
ATOM 2354 N N . LEU A 1 308 ? 9.585 24.290 -30.763 1.00 43.09 308 LEU A N 1
ATOM 2355 C CA . LEU A 1 308 ? 10.118 25.570 -30.279 1.00 43.09 308 LEU A CA 1
ATOM 2356 C C . LEU A 1 308 ? 10.971 26.236 -31.365 1.00 43.09 308 LEU A C 1
ATOM 2358 O O . LEU A 1 308 ? 12.190 26.334 -31.260 1.00 43.09 308 LEU A O 1
ATOM 2362 N N . LYS A 1 309 ? 10.317 26.708 -32.432 1.00 40.34 309 LYS A N 1
ATOM 2363 C CA . LYS A 1 309 ? 10.901 27.746 -33.289 1.00 40.34 309 LYS A CA 1
ATOM 2364 C C . LYS A 1 309 ? 10.546 29.121 -32.722 1.00 40.34 309 LYS A C 1
ATOM 2366 O O . LYS A 1 309 ? 9.380 29.496 -32.679 1.00 40.34 309 LYS A O 1
ATOM 2371 N N . THR A 1 310 ? 11.602 29.848 -32.355 1.00 45.38 310 THR A N 1
ATOM 2372 C CA . THR A 1 310 ? 11.737 31.315 -32.393 1.00 45.38 310 THR A CA 1
ATOM 2373 C C . THR A 1 310 ? 10.711 32.151 -31.620 1.00 45.38 310 THR A C 1
ATOM 2375 O O . THR A 1 310 ? 9.717 32.603 -32.180 1.00 45.38 310 THR A O 1
ATOM 2378 N N . SER A 1 311 ? 11.065 32.535 -30.391 1.00 33.03 311 SER A N 1
ATOM 2379 C CA . SER A 1 311 ? 10.865 33.922 -29.953 1.00 33.03 311 SER A CA 1
ATOM 2380 C C . SER A 1 311 ? 12.187 34.464 -29.406 1.00 33.03 311 SER A C 1
ATOM 2382 O O . SER A 1 311 ? 12.442 34.457 -28.205 1.00 33.03 311 SER A O 1
ATOM 2384 N N . VAL A 1 312 ? 13.057 34.885 -30.318 1.00 32.50 312 VAL A N 1
ATOM 2385 C CA . VAL A 1 312 ? 14.071 35.892 -30.007 1.00 32.50 312 VAL A CA 1
ATOM 2386 C C . VAL A 1 312 ? 13.596 37.137 -30.742 1.00 32.50 312 VAL A C 1
ATOM 2388 O O . VAL A 1 312 ? 13.599 37.158 -31.973 1.00 32.50 312 VAL A O 1
ATOM 2391 N N . ALA A 1 313 ? 13.078 38.092 -29.975 1.00 31.14 313 ALA A N 1
ATOM 2392 C CA . ALA A 1 313 ? 12.977 39.491 -30.363 1.00 31.14 313 ALA A CA 1
ATOM 2393 C C . ALA A 1 313 ? 14.109 40.236 -29.654 1.00 31.14 313 ALA A C 1
ATOM 2395 O O . ALA A 1 313 ? 14.400 39.852 -28.495 1.00 31.14 313 ALA A O 1
#

Nearest PDB structures (foldseek):
  6ezt-assembly1_A  TM=6.288E-01  e=2.548E-02  Vibrio harveyi
  6ezs-assembly1_A  TM=6.360E-01  e=5.041E-02  Vibrio harveyi
  2rtt-assembly1_A  TM=5.051E-01  e=7.945E-02  Streptomyces coelicolor
  1exh-assembly1_A  TM=4.715E-01  e=1.252E-01  Cellulomonas fimi
  1evu-assembly1_A  TM=2.638E-01  e=4.504E+00  Homo sapiens

Secondary structure (DSSP, 8-state):
--TTSHHHHHHHHHHHHHHHHHHHHS------------S-------------------------------TTPPP-GGGEEEEEEEEPPPTTS--EEEEEEEE--TT---BEEEEEE-TT---SSPPPTTTEEEEETTEEEEGGG--B-TT-EEEEEEE-SS----EEEEEE-SGGGSSSGGGG-TTTTSPPP-EEEEETTEEEETT--EEE-SSHHHH----HHHHHHHHHHHTT-S--SS--HHHHHHHHT--PPPP-PPP-------TT-HHHHHHHHHHTTT--------SSBSBTB-B-TTS------